Protein AF-A0A317HJ93-F1 (afdb_monomer_lite)

Secondary structure (DSSP, 8-state):
----------------------------SS--HHHHHHHHHHHHHHHHHHHTT-HHHHHTTB-TTT-EEEETTTEEEESHHHHHHHHHTSGGGTSS-PPPPP----PPPPEEEEETTEEEEEEE-STT--EEEEEEEEETTEEEEEEEEEE-HHHHHTT--HHHHHHHHHHHH-TTTSBPEEE--TT------TT--SSSPPEEEESEEEEEETTEEEEEEEBTTT--EEEEEEEEETTEEEEEEEEEEPPP---

Foldseek 3Di:
DDDDDDDDDDDDDDDPPPDPPPPPPPQPQDQDPVLVVLVLVLVVQCVCCLLVLVLQSNLVQADPPQGWEDEQFAHTQGDSVSSSLQSCLDPCNVDDHDPRPPPPDDFDRWDWHADPQGIWTWGQDDPLRKTWTFDWHQDPVGIHTSYTYTQDSVNVVLVHDPVLSVVVCVQVPPLPPFFDFWFADPPDTDQDDPPDDPDDTRGGHRAWRWDDDPAAIWIWGHGPPLQAIWTFGWHQDPVGIDTPDIDGDGRDPPD

Sequence (255 aa):
MTISRRQVWALTLTMTALSAMRSSAQLNTTLTDQDRAEIQALSTTYRLALFGCKAEEYANLFATPGGYFGSSSRGEVRERDALMEMVLSYDRCNETPAAVPPATTSFPPPVIEPAPEGAKARIVNSRGGGFYDDVYVKTPKGWRFKSRNVISDSELAAHLTTQDFIEIRQLAGDDHGHYENLYGDHDNISPRGLTSGPDHRPFRTSGLRLTPAPEGVRGLAYLRTNGGHYEDLYVKTPQGWRIKERVYVAPTEVK

Radius of gyration: 25.05 Å; chains: 1; bounding box: 85×48×77 Å

Structure (mmCIF, N/CA/C/O backbone):
data_AF-A0A317HJ93-F1
#
_entry.id   AF-A0A317HJ93-F1
#
loop_
_atom_site.group_PDB
_atom_site.id
_atom_site.type_symbol
_atom_site.label_atom_id
_atom_site.label_alt_id
_atom_site.label_comp_id
_atom_site.label_asym_id
_atom_site.label_entity_id
_atom_site.label_seq_id
_atom_site.pdbx_PDB_ins_code
_atom_site.Cartn_x
_atom_site.Cartn_y
_atom_site.Cartn_z
_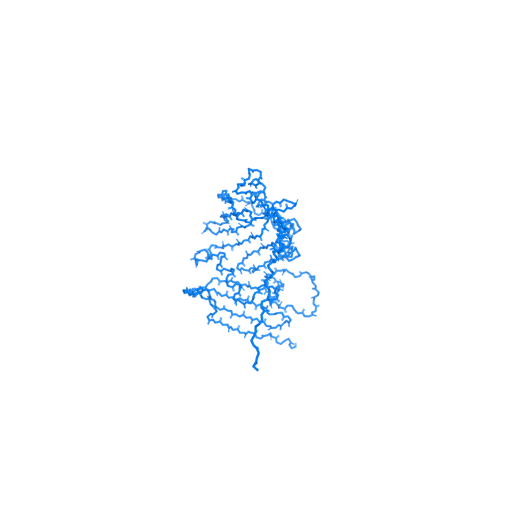atom_site.occupancy
_atom_site.B_iso_or_equiv
_atom_site.auth_seq_id
_atom_site.auth_comp_id
_atom_site.auth_asym_id
_atom_site.auth_atom_id
_atom_site.pdbx_PDB_model_num
ATOM 1 N N . MET A 1 1 ? 61.823 -23.621 43.012 1.00 45.06 1 MET A N 1
ATOM 2 C CA . MET A 1 1 ? 60.990 -24.731 43.524 1.00 45.06 1 MET A CA 1
ATOM 3 C C . MET A 1 1 ? 60.588 -24.396 44.947 1.00 45.06 1 MET A C 1
ATOM 5 O O . MET A 1 1 ? 61.413 -24.517 45.838 1.00 45.06 1 MET A O 1
ATOM 9 N N . THR A 1 2 ? 59.357 -23.940 45.151 1.00 36.25 2 THR A N 1
ATOM 10 C CA . THR A 1 2 ? 58.767 -23.751 46.483 1.00 36.25 2 THR A CA 1
ATOM 11 C C . THR A 1 2 ? 57.257 -23.911 46.345 1.00 36.25 2 THR A C 1
ATOM 13 O O . THR A 1 2 ? 56.607 -23.189 45.595 1.00 36.25 2 THR A O 1
ATOM 16 N N . ILE A 1 3 ? 56.720 -24.926 47.021 1.00 37.69 3 ILE A N 1
ATOM 17 C CA . ILE A 1 3 ? 55.302 -25.282 47.065 1.00 37.69 3 ILE A CA 1
ATOM 18 C C . ILE A 1 3 ? 54.739 -24.878 48.435 1.00 37.69 3 ILE A C 1
ATOM 20 O O . ILE A 1 3 ? 55.283 -25.274 49.459 1.00 37.69 3 ILE A O 1
ATOM 24 N N . SER A 1 4 ? 53.590 -24.190 48.387 1.00 51.72 4 SER A N 1
ATOM 25 C CA . SER A 1 4 ? 52.440 -24.226 49.313 1.00 51.72 4 SER A CA 1
ATOM 26 C C . SER A 1 4 ? 52.577 -23.728 50.757 1.00 51.72 4 SER A C 1
ATOM 28 O O . SER A 1 4 ? 53.343 -24.265 51.553 1.00 51.72 4 SER A O 1
ATOM 30 N N . ARG A 1 5 ? 51.630 -22.855 51.144 1.00 46.50 5 ARG A N 1
ATOM 31 C CA . ARG A 1 5 ? 50.636 -23.158 52.196 1.00 46.50 5 ARG A CA 1
ATOM 32 C C . ARG A 1 5 ? 49.486 -22.134 52.223 1.00 46.50 5 ARG A C 1
ATOM 34 O O . ARG A 1 5 ? 49.688 -20.976 52.542 1.00 46.50 5 ARG A O 1
ATOM 41 N N . ARG A 1 6 ? 48.285 -22.643 51.918 1.00 47.00 6 ARG A N 1
ATOM 42 C CA . ARG A 1 6 ? 46.986 -22.421 52.590 1.00 47.00 6 ARG A CA 1
ATOM 43 C C . ARG A 1 6 ? 46.645 -21.004 53.087 1.00 47.00 6 ARG A C 1
ATOM 45 O O . ARG A 1 6 ? 47.177 -20.593 54.107 1.00 47.00 6 ARG A O 1
ATOM 52 N N . GLN A 1 7 ? 45.565 -20.427 52.552 1.00 48.88 7 GLN A N 1
ATOM 53 C CA . GLN A 1 7 ? 44.442 -19.958 53.378 1.00 48.88 7 GLN A CA 1
ATOM 54 C C . GLN A 1 7 ? 43.171 -19.753 52.540 1.00 48.88 7 GLN A C 1
ATOM 56 O O . GLN A 1 7 ? 43.154 -19.043 51.541 1.00 48.88 7 GLN A O 1
ATOM 61 N N . VAL A 1 8 ? 42.123 -20.455 52.965 1.00 45.84 8 VAL A N 1
ATOM 62 C CA . VAL A 1 8 ? 40.743 -20.393 52.485 1.00 45.84 8 VAL A CA 1
ATOM 63 C C . VAL A 1 8 ? 40.075 -19.190 53.140 1.00 45.84 8 VAL A C 1
ATOM 65 O O . VAL A 1 8 ? 40.061 -19.134 54.364 1.00 45.84 8 VAL A O 1
ATOM 68 N N . TRP A 1 9 ? 39.472 -18.300 52.352 1.00 48.66 9 TRP A N 1
ATOM 69 C CA . TRP A 1 9 ? 38.357 -17.459 52.793 1.00 48.66 9 TRP A CA 1
ATOM 70 C C . TRP A 1 9 ? 37.340 -17.355 51.657 1.00 48.66 9 TRP A C 1
ATOM 72 O O . TRP A 1 9 ? 37.565 -16.696 50.646 1.00 48.66 9 TRP A O 1
ATOM 82 N N . ALA A 1 10 ? 36.228 -18.064 51.830 1.00 45.53 10 ALA A N 1
ATOM 83 C CA . ALA A 1 10 ? 34.992 -17.821 51.112 1.00 45.53 10 ALA A CA 1
ATOM 84 C C . ALA A 1 10 ? 34.298 -16.615 51.752 1.00 45.53 10 ALA A C 1
ATOM 86 O O . ALA A 1 10 ? 34.109 -16.609 52.966 1.00 45.53 10 ALA A O 1
ATOM 87 N N . LEU A 1 11 ? 33.868 -15.638 50.955 1.00 44.97 11 LEU A N 1
ATOM 88 C CA . LEU A 1 11 ? 32.765 -14.767 51.346 1.00 44.97 11 LEU A CA 1
ATOM 89 C C . LEU A 1 11 ? 31.917 -14.414 50.119 1.00 44.97 11 LEU A C 1
ATOM 91 O O . LEU A 1 11 ? 32.333 -13.713 49.201 1.00 44.97 11 LEU A O 1
ATOM 95 N N . THR A 1 12 ? 30.720 -14.984 50.140 1.00 49.25 12 THR A N 1
ATOM 96 C CA . THR A 1 12 ? 29.516 -14.678 49.370 1.00 49.25 12 THR A CA 1
ATOM 97 C C . THR A 1 12 ? 29.205 -13.181 49.341 1.00 49.25 12 THR A C 1
ATOM 99 O O . THR A 1 12 ? 29.002 -12.588 50.400 1.00 49.25 12 THR A O 1
ATOM 102 N N . LEU A 1 13 ? 29.066 -12.600 48.142 1.00 47.50 13 LEU A N 1
ATOM 103 C CA . LEU A 1 13 ? 28.446 -11.288 47.946 1.00 47.50 13 LEU A CA 1
ATOM 104 C C . LEU A 1 13 ? 27.214 -11.419 47.034 1.00 47.50 13 LEU A C 1
ATOM 106 O O . LEU A 1 13 ? 27.300 -11.561 45.818 1.00 47.50 13 LEU A O 1
ATOM 110 N N . THR A 1 14 ? 26.077 -11.469 47.719 1.00 44.78 14 THR A N 1
ATOM 111 C CA . THR A 1 14 ? 24.718 -11.042 47.366 1.00 44.78 14 THR A CA 1
ATOM 112 C C . THR A 1 14 ? 24.489 -10.463 45.960 1.00 44.78 14 THR A C 1
ATOM 114 O O . THR A 1 14 ? 24.809 -9.313 45.671 1.00 44.78 14 THR A O 1
ATOM 117 N N . MET A 1 15 ? 23.792 -11.244 45.125 1.00 47.38 15 MET A N 1
ATOM 118 C CA . MET A 1 15 ? 23.017 -10.767 43.975 1.00 47.38 15 MET A CA 1
ATOM 119 C C . MET A 1 15 ? 21.842 -9.901 44.458 1.00 47.38 15 MET A C 1
ATOM 121 O O . MET A 1 15 ? 20.850 -10.425 44.960 1.00 47.38 15 MET A O 1
ATOM 125 N N . THR A 1 16 ? 21.902 -8.590 44.245 1.00 47.53 16 THR A N 1
ATOM 126 C CA . THR A 1 16 ? 20.717 -7.721 44.202 1.00 47.53 16 THR A CA 1
ATOM 127 C C . THR A 1 16 ? 20.339 -7.482 42.744 1.00 47.53 16 THR A C 1
ATOM 129 O O . THR A 1 16 ? 20.676 -6.469 42.136 1.00 47.53 16 THR A O 1
ATOM 132 N N . ALA A 1 17 ? 19.632 -8.453 42.162 1.00 45.03 17 ALA A N 1
ATOM 133 C CA . ALA A 1 17 ? 18.896 -8.260 40.920 1.00 45.03 17 ALA A CA 1
ATOM 134 C C . ALA A 1 17 ? 17.680 -7.371 41.224 1.00 45.03 17 ALA A C 1
ATOM 136 O O . ALA A 1 17 ? 16.642 -7.852 41.675 1.00 45.03 17 ALA A O 1
ATOM 137 N N . LEU A 1 18 ? 17.831 -6.057 41.036 1.00 47.69 18 LEU A N 1
ATOM 138 C CA . LEU A 1 18 ? 16.699 -5.141 41.061 1.00 47.69 18 LEU A CA 1
ATOM 139 C C . LEU A 1 18 ? 15.790 -5.474 39.879 1.00 47.69 18 LEU A C 1
ATOM 141 O O . LEU A 1 18 ? 16.163 -5.334 38.714 1.00 47.69 18 LEU A O 1
ATOM 145 N N . SER A 1 19 ? 14.593 -5.927 40.227 1.00 45.34 19 SER A N 1
ATOM 146 C CA . SER A 1 19 ? 13.449 -6.148 39.365 1.00 45.34 19 SER A CA 1
ATOM 147 C C . SER A 1 19 ? 13.209 -4.949 38.449 1.00 45.34 19 SER A C 1
ATOM 149 O O . SER A 1 19 ? 12.509 -4.003 38.805 1.00 45.34 19 SER A O 1
ATOM 151 N N . ALA A 1 20 ? 13.714 -5.022 37.219 1.00 44.72 20 ALA A N 1
ATOM 152 C CA . ALA A 1 20 ? 13.050 -4.383 36.100 1.00 44.72 20 ALA A CA 1
ATOM 153 C C . ALA A 1 20 ? 11.726 -5.132 35.902 1.00 44.72 20 ALA A C 1
ATOM 155 O O . ALA A 1 20 ? 11.631 -6.063 35.100 1.00 44.72 20 ALA A O 1
ATOM 156 N N . MET A 1 21 ? 10.705 -4.745 36.672 1.00 45.31 21 MET A N 1
ATOM 157 C CA . MET A 1 21 ? 9.322 -4.926 36.261 1.00 45.31 21 MET A CA 1
ATOM 158 C C . MET A 1 21 ? 9.180 -4.190 34.932 1.00 45.31 21 MET A C 1
ATOM 160 O O . MET A 1 21 ? 8.867 -3.004 34.866 1.00 45.31 21 MET A O 1
ATOM 164 N N . ARG A 1 22 ? 9.465 -4.910 33.846 1.00 43.25 22 ARG A N 1
ATOM 165 C CA . ARG A 1 22 ? 8.853 -4.633 32.563 1.00 43.25 22 ARG A CA 1
ATOM 166 C C . ARG A 1 22 ? 7.362 -4.703 32.846 1.00 43.25 22 ARG A C 1
ATOM 168 O O . ARG A 1 22 ? 6.814 -5.790 33.011 1.00 43.25 22 ARG A O 1
ATOM 175 N N . SER A 1 23 ? 6.722 -3.543 32.923 1.00 37.59 23 SER A N 1
ATOM 176 C CA . SER A 1 23 ? 5.310 -3.413 32.603 1.00 37.59 23 SER A CA 1
ATOM 177 C C . SER A 1 23 ? 5.145 -3.835 31.146 1.00 37.59 23 SER A C 1
ATOM 179 O O . SER A 1 23 ? 4.985 -3.014 30.250 1.00 37.59 23 SER A O 1
ATOM 181 N N . SER A 1 24 ? 5.225 -5.137 30.882 1.00 43.81 24 SER A N 1
ATOM 182 C CA . SER A 1 24 ? 4.432 -5.739 29.831 1.00 43.81 24 SER A CA 1
ATOM 183 C C . SER A 1 24 ? 3.004 -5.443 30.252 1.00 43.81 24 SER A C 1
ATOM 185 O O . SER A 1 24 ? 2.451 -6.127 31.110 1.00 43.81 24 SER A O 1
ATOM 187 N N . ALA A 1 25 ? 2.456 -4.347 29.721 1.00 46.66 25 ALA A N 1
ATOM 188 C CA . ALA A 1 25 ? 1.024 -4.167 29.653 1.00 46.66 25 ALA A CA 1
ATOM 189 C C . ALA A 1 25 ? 0.468 -5.522 29.216 1.00 46.66 25 ALA A C 1
ATOM 191 O O . ALA A 1 25 ? 0.848 -6.025 28.156 1.00 46.66 25 ALA A O 1
ATOM 192 N N . GLN A 1 26 ? -0.318 -6.163 30.082 1.00 44.78 26 GLN A N 1
ATOM 193 C CA . GLN A 1 26 ? -1.104 -7.318 29.688 1.00 44.78 26 GLN A CA 1
ATOM 194 C C . GLN A 1 26 ? -1.914 -6.850 28.487 1.00 44.78 26 GLN A C 1
ATOM 196 O O . GLN A 1 26 ? -2.834 -6.046 28.624 1.00 44.78 26 GLN A O 1
ATOM 201 N N . LEU A 1 27 ? -1.489 -7.271 27.297 1.00 52.62 27 LEU A N 1
ATOM 202 C CA . LEU A 1 27 ? -2.272 -7.138 26.088 1.00 52.62 27 LEU A CA 1
ATOM 203 C C . LEU A 1 27 ? -3.579 -7.840 26.409 1.00 52.62 27 LEU A C 1
ATOM 205 O O . LEU A 1 27 ? -3.604 -9.061 26.552 1.00 52.62 27 LEU A O 1
ATOM 209 N N . ASN A 1 28 ? -4.629 -7.051 26.628 1.00 50.47 28 ASN A N 1
ATOM 210 C CA . ASN A 1 28 ? -5.974 -7.567 26.779 1.00 50.47 28 ASN A CA 1
ATOM 211 C C . ASN A 1 28 ? -6.244 -8.417 25.538 1.00 50.47 28 ASN A C 1
ATOM 213 O O . ASN A 1 28 ? -6.460 -7.895 24.4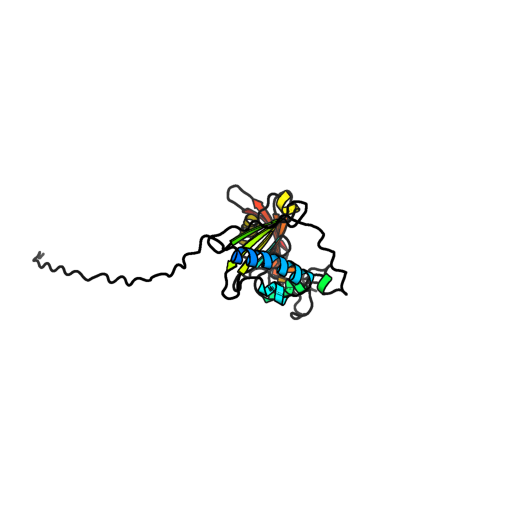48 1.00 50.47 28 ASN A O 1
ATOM 217 N N . THR A 1 29 ? -6.197 -9.736 25.706 1.00 62.56 29 THR A N 1
ATOM 218 C CA . THR A 1 29 ? -6.401 -10.733 24.647 1.00 62.56 29 THR A CA 1
ATOM 219 C C . THR A 1 29 ? -7.831 -10.730 24.108 1.00 62.56 29 THR A C 1
ATOM 221 O O . THR A 1 29 ? -8.149 -11.484 23.193 1.00 62.56 29 THR A O 1
ATOM 224 N N . THR A 1 30 ? -8.695 -9.870 24.646 1.00 81.94 30 THR A N 1
ATOM 225 C CA . THR A 1 30 ? -10.100 -9.765 24.280 1.00 81.94 30 THR A CA 1
ATOM 226 C C . THR A 1 30 ? -10.419 -8.316 23.928 1.00 81.94 30 THR A C 1
ATOM 228 O O . THR A 1 30 ? -10.365 -7.434 24.782 1.00 81.94 30 THR A O 1
ATOM 231 N N . LEU A 1 31 ? -10.756 -8.078 22.659 1.00 90.94 31 LEU A N 1
ATOM 232 C CA . LEU A 1 31 ? -11.296 -6.800 22.191 1.00 90.94 31 LEU A CA 1
ATOM 233 C C . LEU A 1 31 ? -12.679 -6.577 22.806 1.00 90.94 31 LEU A C 1
ATOM 235 O O . LEU A 1 31 ? -13.538 -7.459 22.708 1.00 90.94 31 LEU A O 1
ATOM 239 N N . THR A 1 32 ? -12.893 -5.404 23.400 1.00 93.00 32 THR A N 1
ATOM 240 C CA . THR A 1 32 ? -14.209 -5.001 23.911 1.00 93.00 32 THR A CA 1
ATOM 241 C C . THR A 1 32 ? -15.169 -4.682 22.761 1.00 93.00 32 THR A C 1
ATOM 243 O O . THR A 1 32 ? -14.743 -4.430 21.631 1.00 93.00 32 THR A O 1
ATOM 246 N N . ASP A 1 33 ? -16.474 -4.643 23.034 1.00 93.06 33 ASP A N 1
ATOM 247 C CA . ASP A 1 33 ? -17.465 -4.205 22.039 1.00 93.06 33 ASP A CA 1
ATOM 248 C C . ASP A 1 33 ? -17.214 -2.760 21.591 1.00 93.06 33 ASP A C 1
ATOM 250 O O . ASP A 1 33 ? -17.348 -2.440 20.409 1.00 93.06 33 ASP A O 1
ATOM 254 N N . GLN A 1 34 ? -16.757 -1.907 22.514 1.00 94.69 34 GLN A N 1
ATOM 255 C CA . GLN A 1 34 ? -16.321 -0.551 22.199 1.00 94.69 34 GLN A CA 1
ATOM 256 C C . GLN A 1 34 ? -15.125 -0.554 21.237 1.00 94.69 34 GLN A C 1
ATOM 258 O O . GLN A 1 34 ? -15.143 0.182 20.255 1.00 94.69 34 GLN A O 1
ATOM 263 N N . ASP A 1 35 ? -14.118 -1.407 21.458 1.00 95.12 35 ASP A N 1
ATOM 264 C CA . ASP A 1 35 ? -12.976 -1.519 20.542 1.00 95.12 35 ASP A CA 1
ATOM 265 C C . ASP A 1 35 ? -13.426 -1.931 19.138 1.00 95.12 35 ASP A C 1
ATOM 267 O O . ASP A 1 35 ? -12.989 -1.352 18.147 1.00 95.12 35 ASP A O 1
ATOM 271 N N . ARG A 1 36 ? -14.338 -2.905 19.041 1.00 94.25 36 ARG A N 1
ATOM 272 C CA . ARG A 1 36 ? -14.889 -3.356 17.753 1.00 94.25 36 ARG A CA 1
ATOM 273 C C . ARG A 1 36 ? -15.654 -2.240 17.051 1.00 94.25 36 ARG A C 1
ATOM 275 O O . ARG A 1 36 ? -15.477 -2.061 15.848 1.00 94.25 36 ARG A O 1
ATOM 282 N N . ALA A 1 37 ? -16.460 -1.477 17.786 1.00 93.88 37 ALA A N 1
ATOM 283 C CA . ALA A 1 37 ? -17.193 -0.337 17.245 1.00 93.88 37 ALA A CA 1
ATOM 284 C C . ALA A 1 37 ? -16.249 0.776 16.753 1.00 93.88 37 ALA A C 1
ATOM 286 O O . ALA A 1 37 ? -16.437 1.302 15.656 1.00 93.88 37 ALA A O 1
ATOM 287 N N . GLU A 1 38 ? -15.202 1.098 17.516 1.00 95.81 38 GLU A N 1
ATOM 288 C CA . GLU A 1 38 ? -14.187 2.087 17.132 1.00 95.81 38 GLU A CA 1
ATOM 289 C C . GLU A 1 38 ? -13.384 1.633 15.899 1.00 95.81 38 GLU A C 1
ATOM 291 O O . GLU A 1 38 ? -13.175 2.421 14.975 1.00 95.81 38 GLU A O 1
ATOM 296 N N . ILE A 1 39 ? -12.994 0.355 15.826 1.00 95.56 39 ILE A N 1
ATOM 297 C CA . ILE A 1 39 ? -12.321 -0.230 14.654 1.00 95.56 39 ILE A CA 1
ATOM 298 C C . ILE A 1 39 ? -13.243 -0.205 13.426 1.00 95.56 39 ILE A C 1
ATOM 300 O O . ILE A 1 39 ? -12.816 0.180 12.336 1.00 95.56 39 ILE A O 1
ATOM 304 N N . GLN A 1 40 ? -14.522 -0.552 13.586 1.00 92.62 40 GLN A N 1
ATOM 305 C CA . GLN A 1 40 ? -15.506 -0.474 12.505 1.00 92.62 40 GLN A CA 1
ATOM 306 C C . GLN A 1 40 ? -15.648 0.963 11.983 1.00 92.62 40 GLN A C 1
ATOM 308 O O . GLN A 1 40 ? -15.696 1.186 10.769 1.00 92.62 40 GLN A O 1
ATOM 313 N N . ALA A 1 41 ? -15.672 1.945 12.890 1.00 92.94 41 ALA A N 1
ATOM 314 C CA . ALA A 1 41 ? -15.777 3.356 12.543 1.00 92.94 41 ALA A CA 1
ATOM 315 C C . ALA A 1 41 ? -14.588 3.845 11.700 1.00 92.94 41 ALA A C 1
ATOM 317 O O . ALA A 1 41 ? -14.793 4.655 10.795 1.00 92.94 41 ALA A O 1
ATOM 318 N N . LEU A 1 42 ? -13.373 3.311 11.906 1.00 95.31 42 LEU A N 1
ATOM 319 C CA . LEU A 1 42 ? -12.209 3.654 11.076 1.00 95.31 42 LEU A CA 1
ATOM 320 C C . LEU A 1 42 ? -12.445 3.369 9.591 1.00 95.31 42 LEU A C 1
ATOM 322 O O . LEU A 1 42 ? -12.036 4.163 8.748 1.00 95.31 42 LEU A O 1
ATOM 326 N N . SER A 1 43 ? -13.118 2.269 9.249 1.00 89.81 43 SER A N 1
ATOM 327 C CA . SER A 1 43 ? -13.409 1.933 7.849 1.00 89.81 43 SER A CA 1
ATOM 328 C C . SER A 1 43 ? -14.431 2.882 7.219 1.00 89.81 43 SER A C 1
ATOM 330 O O . SER A 1 43 ? -14.279 3.265 6.057 1.00 89.81 43 SER A O 1
ATOM 332 N N . THR A 1 44 ? -15.429 3.324 7.985 1.00 89.31 44 THR A N 1
ATOM 333 C CA . THR A 1 44 ? -16.389 4.344 7.537 1.00 89.31 44 THR A CA 1
ATOM 334 C C . THR A 1 44 ? -15.696 5.687 7.317 1.00 89.31 44 THR A C 1
ATOM 336 O O . THR A 1 44 ? -15.798 6.257 6.229 1.00 89.31 44 THR A O 1
ATOM 339 N N . THR A 1 45 ? -14.930 6.164 8.302 1.00 93.88 45 THR A N 1
ATOM 340 C CA . THR A 1 45 ? -14.193 7.433 8.206 1.00 93.88 45 THR A CA 1
ATOM 341 C C . THR A 1 45 ? -13.158 7.393 7.090 1.00 93.88 45 THR A C 1
ATOM 343 O O . THR A 1 45 ? -13.033 8.360 6.350 1.00 93.88 45 THR A O 1
ATOM 346 N N . TYR A 1 46 ? -12.478 6.260 6.893 1.00 94.81 46 TYR A N 1
ATOM 347 C CA . TYR A 1 46 ? -11.559 6.058 5.774 1.00 94.81 46 TYR A CA 1
ATOM 348 C C . TYR A 1 46 ? -12.223 6.321 4.428 1.00 94.81 46 TYR A C 1
ATOM 350 O O . TYR A 1 46 ? -11.695 7.089 3.627 1.00 94.81 46 TYR A O 1
ATOM 358 N N . ARG A 1 47 ? -13.390 5.713 4.176 1.00 90.06 47 ARG A N 1
ATOM 359 C CA . ARG A 1 47 ? -14.107 5.901 2.909 1.00 90.06 47 ARG A CA 1
ATOM 360 C C . ARG A 1 47 ? -14.527 7.357 2.742 1.00 90.06 47 ARG A C 1
ATOM 362 O O . ARG A 1 47 ? -14.286 7.933 1.687 1.00 90.06 47 ARG A O 1
ATOM 369 N N . LEU A 1 48 ? -15.110 7.957 3.780 1.00 90.44 48 LEU A N 1
ATOM 370 C CA . LEU A 1 48 ? -15.550 9.353 3.740 1.00 90.44 48 LEU A CA 1
ATOM 371 C C . LEU A 1 48 ? -14.385 10.317 3.492 1.00 90.44 48 LEU A C 1
ATOM 373 O O . LEU A 1 48 ? -14.500 11.194 2.641 1.00 90.44 48 LEU A O 1
ATOM 377 N N . ALA A 1 49 ? -13.258 10.136 4.181 1.00 95.12 49 ALA A N 1
ATOM 378 C CA . ALA A 1 49 ? -12.091 10.992 4.025 1.00 95.12 49 ALA A CA 1
ATOM 379 C C . ALA A 1 49 ? -11.431 10.818 2.649 1.00 95.12 49 ALA A C 1
ATOM 381 O O . ALA A 1 49 ? -11.113 11.807 1.991 1.00 95.12 49 ALA A O 1
ATOM 382 N N . LEU A 1 50 ? -11.284 9.575 2.174 1.00 92.50 50 LEU A N 1
ATOM 383 C CA . LEU A 1 50 ? -10.691 9.276 0.871 1.00 92.50 50 LEU A CA 1
ATOM 384 C C . LEU A 1 50 ? -11.538 9.822 -0.287 1.00 92.50 50 LEU A C 1
ATOM 386 O O . LEU A 1 50 ? -11.004 10.457 -1.198 1.00 92.50 50 LEU A O 1
ATOM 390 N N . PHE A 1 51 ? -12.849 9.569 -0.285 1.00 88.25 51 PHE A N 1
ATOM 391 C CA . PHE A 1 51 ? -13.737 10.010 -1.366 1.00 88.25 51 PHE A CA 1
ATOM 392 C C . PHE A 1 51 ? -14.109 11.490 -1.268 1.00 88.25 51 PHE A C 1
ATOM 394 O O . PHE A 1 51 ? -14.312 12.116 -2.300 1.00 88.25 51 PHE A O 1
ATOM 401 N N . GLY A 1 52 ? -14.137 12.056 -0.061 1.00 89.69 52 GLY A N 1
ATOM 402 C CA . GLY A 1 52 ? -14.355 13.482 0.177 1.00 89.69 52 GLY A CA 1
ATOM 403 C C . GLY A 1 52 ? -13.096 14.345 0.074 1.00 89.69 52 GLY A C 1
ATOM 404 O O . GLY A 1 52 ? -13.143 15.498 0.490 1.00 89.69 52 GLY A O 1
ATOM 405 N N . CYS A 1 53 ? -11.974 13.801 -0.414 1.00 91.00 53 CYS A N 1
ATOM 406 C CA . CYS A 1 53 ? -10.701 14.516 -0.579 1.00 91.00 53 CYS A CA 1
ATOM 407 C C . CYS A 1 53 ? -10.173 15.169 0.714 1.00 91.00 53 CYS A C 1
ATOM 409 O O . CYS A 1 53 ? -9.453 16.166 0.687 1.00 91.00 53 CYS A O 1
ATOM 411 N N . LYS A 1 54 ? -10.506 14.594 1.875 1.00 94.50 54 LYS A N 1
ATOM 412 C CA . LYS A 1 54 ? -10.124 15.114 3.189 1.00 94.50 54 LYS A CA 1
ATOM 413 C C . LYS A 1 54 ? -8.792 14.524 3.641 1.00 94.50 54 LYS A C 1
ATOM 415 O O . LYS A 1 54 ? -8.735 13.641 4.498 1.00 94.50 54 LYS A O 1
ATOM 420 N N . ALA A 1 55 ? -7.716 15.007 3.032 1.00 93.38 55 ALA A N 1
ATOM 421 C CA . ALA A 1 55 ? -6.369 14.461 3.185 1.00 93.38 55 ALA A CA 1
ATOM 422 C C . ALA A 1 55 ? -5.890 14.377 4.646 1.00 93.38 55 ALA A C 1
ATOM 424 O O . ALA A 1 55 ? -5.334 13.363 5.063 1.00 93.38 55 ALA A O 1
ATOM 425 N N . GLU A 1 56 ? -6.159 15.406 5.452 1.00 95.88 56 GLU A N 1
ATOM 426 C CA . GLU A 1 56 ? -5.787 15.411 6.869 1.00 95.88 56 GLU A CA 1
ATOM 427 C C . GLU A 1 56 ? -6.572 14.395 7.702 1.00 95.88 56 GLU A C 1
ATOM 429 O O . GLU A 1 56 ? -5.984 13.666 8.502 1.00 95.88 56 GLU A O 1
ATOM 434 N N . GLU A 1 57 ? -7.895 14.326 7.509 1.00 97.44 57 GLU A N 1
ATOM 435 C CA . GLU A 1 57 ? -8.738 13.330 8.178 1.00 97.44 57 GLU A CA 1
ATOM 436 C C . GLU A 1 57 ? -8.270 11.919 7.817 1.00 97.44 57 GLU A C 1
ATOM 438 O O . GLU A 1 57 ? -8.157 11.078 8.704 1.00 97.44 57 GLU A O 1
ATOM 443 N N . TYR A 1 58 ? -7.923 11.685 6.548 1.00 97.56 58 TYR A N 1
ATOM 444 C CA . TYR A 1 58 ? -7.401 10.408 6.073 1.00 97.56 58 TYR A CA 1
ATOM 445 C C . TYR A 1 58 ? -6.073 10.042 6.743 1.00 97.56 58 TYR A C 1
ATOM 447 O O . TYR A 1 58 ? -5.946 8.952 7.302 1.00 97.56 58 TYR A O 1
ATOM 455 N N . ALA A 1 59 ? -5.090 10.946 6.723 1.00 96.56 59 ALA A N 1
ATOM 456 C CA . ALA A 1 59 ? -3.770 10.684 7.290 1.00 96.56 59 ALA A CA 1
ATOM 457 C C . ALA A 1 59 ? -3.839 10.430 8.807 1.00 96.56 59 ALA A C 1
ATOM 459 O O . ALA A 1 59 ? -3.150 9.553 9.324 1.00 96.56 59 ALA A O 1
ATOM 460 N N . ASN A 1 60 ? -4.745 11.115 9.514 1.00 97.12 60 ASN A N 1
ATOM 461 C CA . ASN A 1 60 ? -4.966 10.929 10.949 1.00 97.12 60 ASN A CA 1
ATOM 462 C C . ASN A 1 60 ? -5.553 9.554 11.326 1.00 97.12 60 ASN A C 1
ATOM 464 O O . ASN A 1 60 ? -5.591 9.241 12.519 1.00 97.12 60 ASN A O 1
ATOM 468 N N . LEU A 1 61 ? -6.011 8.739 10.365 1.00 98.06 61 LEU A N 1
ATOM 469 C CA . LEU A 1 61 ? -6.478 7.368 10.613 1.00 98.06 61 LEU A CA 1
ATOM 470 C C . LEU A 1 61 ? -5.331 6.376 10.811 1.00 98.06 61 LEU A C 1
ATOM 472 O O . LEU A 1 61 ? -5.549 5.305 11.380 1.00 98.06 61 LEU A O 1
ATOM 476 N N . PHE A 1 62 ? -4.125 6.713 10.363 1.00 98.19 62 PHE A N 1
ATOM 477 C CA . PHE A 1 62 ? -2.951 5.855 10.466 1.00 98.19 62 PHE A CA 1
ATOM 478 C C . PHE A 1 62 ? -2.175 6.148 11.749 1.00 98.19 62 PHE A C 1
ATOM 480 O O . PHE A 1 62 ? -2.195 7.257 12.285 1.00 98.19 62 PHE A O 1
ATOM 487 N N . ALA A 1 63 ? -1.528 5.119 12.292 1.00 96.31 63 ALA A N 1
ATOM 488 C CA . ALA A 1 63 ? -0.671 5.264 13.455 1.00 96.31 63 ALA A CA 1
ATOM 489 C C . ALA A 1 63 ? 0.564 6.095 13.084 1.00 96.31 63 ALA A C 1
ATOM 491 O O . ALA A 1 63 ? 1.130 5.941 12.005 1.00 96.31 63 ALA A O 1
ATOM 492 N N . THR A 1 64 ? 1.011 6.961 13.988 1.00 89.88 64 THR A N 1
ATOM 493 C CA . THR A 1 64 ? 2.260 7.709 13.817 1.00 89.88 64 THR A CA 1
ATOM 494 C C . THR A 1 64 ? 3.106 7.540 15.078 1.00 89.88 64 THR A C 1
ATOM 496 O O . THR A 1 64 ? 2.582 7.774 16.173 1.00 89.88 64 THR A O 1
ATOM 499 N N . PRO A 1 65 ? 4.388 7.151 14.952 1.00 89.19 65 PRO A N 1
ATOM 500 C CA . PRO A 1 65 ? 5.088 6.811 13.703 1.00 89.19 65 PRO A CA 1
ATOM 501 C C . PRO A 1 65 ? 4.701 5.427 13.138 1.00 89.19 65 PRO A C 1
ATOM 503 O O . PRO A 1 65 ? 4.208 4.563 13.864 1.00 89.19 65 PRO A O 1
ATOM 506 N N . GLY A 1 66 ? 4.965 5.207 11.845 1.00 86.56 66 GLY A N 1
ATOM 507 C CA . GLY A 1 66 ? 5.060 3.865 11.253 1.00 86.56 66 GLY A CA 1
ATOM 508 C C . GLY A 1 66 ? 3.777 3.215 10.716 1.00 86.56 66 GLY A C 1
ATOM 509 O O . GLY A 1 66 ? 3.865 2.131 10.133 1.00 86.56 66 GLY A O 1
ATOM 510 N N . GLY A 1 67 ? 2.607 3.838 10.864 1.00 95.00 67 GLY A N 1
ATOM 511 C CA . GLY A 1 67 ? 1.380 3.403 10.192 1.00 95.00 67 GLY A CA 1
ATOM 512 C C . GLY A 1 67 ? 1.441 3.658 8.685 1.00 95.00 67 GLY A C 1
ATOM 513 O O . GLY A 1 67 ? 2.010 4.661 8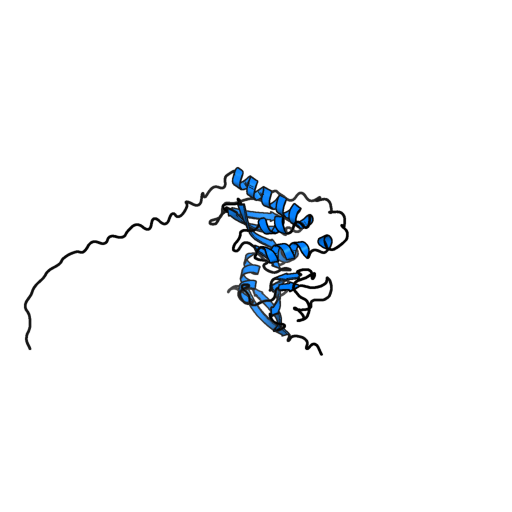.252 1.00 95.00 67 GLY A O 1
ATOM 514 N N . TYR A 1 68 ? 0.876 2.752 7.882 1.00 94.88 68 TYR A N 1
ATOM 515 C CA . TYR A 1 68 ? 1.010 2.835 6.424 1.00 94.88 68 TYR A CA 1
ATOM 516 C C . TYR A 1 68 ? -0.191 2.308 5.636 1.00 94.88 68 TYR A C 1
ATOM 518 O O . TYR A 1 68 ? -0.935 1.435 6.094 1.00 94.88 68 TYR A O 1
ATOM 526 N N . PHE A 1 69 ? -0.329 2.816 4.410 1.00 96.31 69 PHE A N 1
ATOM 527 C CA . PHE A 1 69 ? -1.202 2.275 3.371 1.00 96.31 69 PHE A CA 1
ATOM 528 C C . PHE A 1 69 ? -0.360 1.541 2.323 1.00 96.31 69 PHE A C 1
ATOM 530 O O . PHE A 1 69 ? 0.555 2.123 1.749 1.00 96.31 69 PHE A O 1
ATOM 537 N N . GLY A 1 70 ? -0.670 0.276 2.058 1.00 94.06 70 GLY A N 1
ATOM 538 C CA . GLY A 1 70 ? 0.045 -0.561 1.101 1.00 94.06 70 GLY A CA 1
ATOM 539 C C . GLY A 1 70 ? -0.845 -1.002 -0.055 1.00 94.06 70 GLY A C 1
ATOM 540 O O . GLY A 1 70 ? -1.966 -1.467 0.142 1.00 94.06 70 GLY A O 1
ATOM 541 N N . SER A 1 71 ? -0.337 -0.918 -1.280 1.00 93.25 71 SER A N 1
ATOM 542 C CA . SER A 1 71 ? -0.927 -1.608 -2.434 1.00 93.25 71 SER A CA 1
ATOM 543 C C . SER A 1 71 ? 0.154 -1.952 -3.452 1.00 93.25 71 SER A C 1
ATOM 545 O O . SER A 1 71 ? 1.248 -1.389 -3.418 1.00 93.25 71 SER A O 1
ATOM 547 N N . SER A 1 72 ? -0.133 -2.872 -4.367 1.00 90.81 72 SER A N 1
ATOM 548 C CA . SER A 1 72 ? 0.779 -3.179 -5.473 1.00 90.81 72 SER A CA 1
ATOM 549 C C . SER A 1 72 ? 1.058 -1.931 -6.328 1.00 90.81 72 SER A C 1
ATOM 551 O O . SER A 1 72 ? 2.205 -1.597 -6.595 1.00 90.81 72 SER A O 1
ATOM 553 N N . SER A 1 73 ? 0.015 -1.181 -6.688 1.00 87.75 73 SER A N 1
ATOM 554 C CA . SER A 1 73 ? 0.110 -0.041 -7.609 1.00 87.75 73 SER A CA 1
ATOM 555 C C . SER A 1 73 ? 0.764 1.214 -7.022 1.00 87.75 73 SER A C 1
ATOM 557 O O . SER A 1 73 ? 1.373 1.975 -7.771 1.00 87.75 73 SER A O 1
ATOM 559 N N . ARG A 1 74 ? 0.623 1.437 -5.709 1.00 87.19 74 ARG A N 1
ATOM 560 C CA . ARG A 1 74 ? 1.094 2.649 -5.010 1.00 87.19 74 ARG A CA 1
ATOM 561 C C . ARG A 1 74 ? 2.315 2.407 -4.124 1.00 87.19 74 ARG A C 1
ATOM 563 O O . ARG A 1 74 ? 2.769 3.351 -3.483 1.00 87.19 74 ARG A O 1
ATOM 570 N N . GLY A 1 75 ? 2.791 1.168 -4.037 1.00 89.56 75 GLY A N 1
ATOM 571 C CA . GLY A 1 75 ? 3.802 0.777 -3.064 1.00 89.56 75 GLY A CA 1
ATOM 572 C C . GLY A 1 75 ? 3.307 0.937 -1.627 1.00 89.56 75 GLY A C 1
ATOM 573 O O . GLY A 1 75 ? 2.125 0.718 -1.332 1.00 89.56 75 GLY A O 1
ATOM 574 N N . GLU A 1 76 ? 4.222 1.290 -0.732 1.00 90.19 76 GLU A N 1
ATOM 575 C CA . GLU A 1 76 ? 3.958 1.480 0.692 1.00 90.19 76 GLU A CA 1
ATOM 576 C C . GLU A 1 76 ? 4.020 2.968 1.062 1.00 90.19 76 GLU A C 1
ATOM 578 O O . GLU A 1 76 ? 5.087 3.556 1.190 1.00 90.19 76 GLU A O 1
ATOM 583 N N . VAL A 1 77 ? 2.859 3.597 1.239 1.00 91.44 77 VAL A N 1
ATOM 584 C CA . VAL A 1 77 ? 2.750 5.019 1.577 1.00 91.44 77 VAL A CA 1
ATOM 585 C C . VAL A 1 77 ? 2.761 5.180 3.093 1.00 91.44 77 VAL A C 1
ATOM 587 O O . VAL A 1 77 ? 1.835 4.744 3.788 1.00 91.44 77 VAL A O 1
ATOM 590 N N . ARG A 1 78 ? 3.822 5.809 3.596 1.00 89.56 78 ARG A N 1
ATOM 591 C CA . ARG A 1 78 ? 4.080 6.057 5.019 1.00 89.56 78 ARG A CA 1
ATOM 592 C C . ARG A 1 78 ? 4.087 7.539 5.327 1.00 89.56 78 ARG A C 1
ATOM 594 O O . ARG A 1 78 ? 4.299 8.358 4.443 1.00 89.56 78 ARG A O 1
ATOM 601 N N . GLU A 1 79 ? 3.982 7.837 6.614 1.00 87.19 79 GLU A N 1
ATOM 602 C CA . GLU A 1 79 ? 4.045 9.190 7.154 1.00 87.19 79 GLU A CA 1
ATOM 603 C C . GLU A 1 79 ? 2.884 10.084 6.721 1.00 87.19 79 GLU A C 1
ATOM 605 O O . GLU A 1 79 ? 2.197 9.870 5.719 1.00 87.19 79 GLU A O 1
ATOM 610 N N . ARG A 1 80 ? 2.616 11.085 7.558 1.00 90.62 80 ARG A N 1
ATOM 611 C CA . ARG A 1 80 ? 1.403 11.893 7.446 1.00 90.62 80 ARG A CA 1
ATOM 612 C C . ARG A 1 80 ? 1.327 12.623 6.105 1.00 90.62 80 ARG A C 1
ATOM 614 O O . ARG A 1 80 ? 0.280 12.586 5.465 1.00 90.62 80 ARG A O 1
ATOM 621 N N . ASP A 1 81 ? 2.430 13.231 5.680 1.00 87.81 81 ASP A N 1
ATOM 622 C CA . ASP A 1 81 ? 2.460 14.090 4.495 1.00 87.81 81 ASP A CA 1
ATOM 623 C C . ASP A 1 81 ? 2.266 13.281 3.207 1.00 87.81 81 ASP A C 1
ATOM 625 O O . ASP A 1 81 ? 1.399 13.618 2.405 1.00 87.81 81 ASP A O 1
ATOM 629 N N . ALA A 1 82 ? 2.945 12.139 3.042 1.00 86.81 82 ALA A N 1
ATOM 630 C CA . ALA A 1 82 ? 2.751 11.316 1.844 1.00 86.81 82 ALA A CA 1
ATOM 631 C C . ALA A 1 82 ? 1.352 10.672 1.799 1.00 86.81 82 ALA A C 1
ATOM 633 O O . ALA A 1 82 ? 0.767 10.523 0.725 1.00 86.81 82 ALA A O 1
ATOM 634 N N . LEU A 1 83 ? 0.769 10.325 2.956 1.00 92.25 83 LEU A N 1
ATOM 635 C CA . LEU A 1 83 ? -0.622 9.864 3.026 1.00 92.25 83 LEU A CA 1
ATOM 636 C C . LEU A 1 83 ? -1.606 10.960 2.590 1.00 92.25 83 LEU A C 1
ATOM 638 O O . LEU A 1 83 ? -2.582 10.655 1.901 1.00 92.25 83 LEU A O 1
ATOM 642 N N . MET A 1 84 ? -1.357 12.220 2.959 1.00 91.56 84 MET A N 1
ATOM 643 C CA . MET A 1 84 ? -2.159 13.351 2.488 1.00 91.56 84 MET A CA 1
ATOM 644 C C . MET A 1 84 ? -2.005 13.564 0.985 1.00 91.56 84 MET A C 1
ATOM 646 O O . MET A 1 84 ? -3.006 13.654 0.275 1.00 91.56 84 MET A O 1
ATOM 650 N N . GLU A 1 85 ? -0.765 13.617 0.500 1.00 87.81 85 GLU A N 1
ATOM 651 C CA . GLU A 1 85 ? -0.449 13.806 -0.916 1.00 87.81 85 GLU A CA 1
ATOM 652 C C . GLU A 1 85 ? -1.087 12.715 -1.776 1.00 87.81 85 GLU A C 1
ATOM 654 O O . GLU A 1 85 ? -1.657 13.002 -2.828 1.00 87.81 85 GLU A O 1
ATOM 659 N N . MET A 1 86 ? -1.088 11.466 -1.302 1.00 90.00 86 MET A N 1
ATOM 660 C CA . MET A 1 86 ? -1.784 10.376 -1.975 1.00 90.00 86 MET A CA 1
ATOM 661 C C . MET A 1 86 ? -3.283 10.661 -2.131 1.00 90.00 86 MET A C 1
ATOM 663 O O . MET A 1 86 ? -3.833 10.401 -3.200 1.00 90.00 86 MET A O 1
ATOM 667 N N . VAL A 1 87 ? -3.964 11.194 -1.112 1.00 90.94 87 VAL A N 1
ATOM 668 C CA . VAL A 1 87 ? -5.395 11.537 -1.218 1.00 90.94 87 VAL A CA 1
ATOM 669 C C . VAL A 1 87 ? -5.622 12.686 -2.193 1.00 90.94 87 VAL A C 1
ATOM 671 O O . VAL A 1 87 ? -6.516 12.604 -3.031 1.00 90.94 87 VAL A O 1
ATOM 674 N N . LEU A 1 88 ? -4.808 13.735 -2.117 1.00 87.12 88 LEU A N 1
ATOM 675 C CA . LEU A 1 88 ? -4.937 14.893 -3.005 1.00 87.12 88 LEU A CA 1
ATOM 676 C C . LEU A 1 88 ? -4.584 14.553 -4.459 1.00 87.12 88 LEU A C 1
ATOM 678 O O . LEU A 1 88 ? -5.046 15.220 -5.375 1.00 87.12 88 LEU A O 1
ATOM 682 N N . SER A 1 89 ? -3.826 13.479 -4.693 1.00 84.56 89 SER A N 1
ATOM 683 C CA . SER A 1 89 ? -3.444 13.045 -6.039 1.00 84.56 89 SER A CA 1
ATOM 684 C C . SER A 1 89 ? -4.545 12.397 -6.872 1.00 84.56 89 SER A C 1
ATOM 686 O O . SER A 1 89 ? -4.351 12.184 -8.067 1.00 84.56 89 SER A O 1
ATOM 688 N N . TYR A 1 90 ? -5.672 12.012 -6.268 1.00 83.75 90 TYR A N 1
ATOM 689 C CA . TYR A 1 90 ? -6.757 11.420 -7.044 1.00 83.75 90 TYR A CA 1
ATOM 690 C C . TYR A 1 90 ? -7.385 12.477 -7.956 1.00 83.75 90 TYR A C 1
ATOM 692 O O . TYR A 1 90 ? -7.671 13.584 -7.517 1.00 83.75 90 TYR A O 1
ATOM 700 N N . ASP A 1 91 ? -7.670 12.100 -9.200 1.00 80.81 91 ASP A N 1
ATOM 701 C CA . ASP A 1 91 ? -8.211 12.953 -10.270 1.00 80.81 91 ASP A CA 1
ATOM 702 C C . ASP A 1 91 ? -9.459 13.712 -9.784 1.00 80.81 91 ASP A C 1
ATOM 704 O O . ASP A 1 91 ? -9.550 14.932 -9.894 1.00 80.81 91 ASP A O 1
ATOM 708 N N . ARG A 1 92 ? -10.354 13.009 -9.071 1.00 82.44 92 ARG A N 1
ATOM 709 C CA . ARG A 1 92 ? -11.570 13.571 -8.446 1.00 82.44 92 ARG A CA 1
ATOM 710 C C . ARG A 1 92 ? -11.329 14.722 -7.457 1.00 82.44 92 ARG A C 1
ATOM 712 O O . ARG A 1 92 ? -12.282 15.403 -7.100 1.00 82.44 92 ARG A O 1
ATOM 719 N N . CYS A 1 93 ? -10.110 14.869 -6.944 1.00 83.00 93 CYS A N 1
ATOM 720 C CA . CYS A 1 93 ? -9.729 15.926 -6.010 1.00 83.00 93 CYS A CA 1
ATOM 721 C C . CYS A 1 93 ? -9.114 17.142 -6.717 1.00 83.00 93 CYS A C 1
ATOM 723 O O . CYS A 1 93 ? -8.942 18.174 -6.076 1.00 83.00 93 CYS A O 1
ATOM 725 N N . ASN A 1 94 ? -8.806 17.024 -8.013 1.00 76.94 94 ASN A N 1
ATOM 726 C CA . ASN A 1 94 ? -8.208 18.079 -8.834 1.00 76.94 94 ASN A CA 1
ATOM 727 C C . ASN A 1 94 ? -9.145 18.563 -9.957 1.00 76.94 94 ASN A C 1
ATOM 729 O O . ASN A 1 94 ? -8.957 19.655 -10.485 1.00 76.94 94 ASN A O 1
ATOM 733 N N . GLU A 1 95 ? -10.172 17.788 -10.304 1.00 69.31 95 GLU A N 1
ATOM 734 C CA . GLU A 1 95 ? -11.210 18.170 -11.264 1.00 69.31 95 GLU A CA 1
ATOM 735 C C . GLU A 1 95 ? -12.438 18.798 -10.579 1.00 69.31 95 GLU A C 1
ATOM 737 O O . GLU A 1 95 ? -12.722 18.563 -9.402 1.00 69.31 95 GLU A O 1
ATOM 742 N N . THR A 1 96 ? -13.208 19.598 -11.327 1.00 56.25 96 THR A N 1
ATOM 743 C CA . THR A 1 96 ? -14.515 20.115 -10.880 1.00 56.25 96 THR A CA 1
ATOM 744 C C . THR A 1 96 ? -15.422 18.920 -10.552 1.00 56.25 96 THR A C 1
ATOM 746 O O . THR A 1 96 ? -15.489 17.994 -11.358 1.00 56.25 96 THR A O 1
ATOM 749 N N . PRO A 1 97 ? -16.089 18.877 -9.383 1.00 56.50 97 PRO A N 1
ATOM 750 C CA . PRO A 1 97 ? -16.471 17.612 -8.764 1.00 56.50 97 PRO A CA 1
ATOM 751 C C . PRO A 1 97 ? -17.382 16.765 -9.654 1.00 56.50 97 PRO A C 1
ATOM 753 O O . PRO A 1 97 ? -18.540 17.108 -9.897 1.00 56.50 97 PRO A O 1
ATOM 756 N N . ALA A 1 98 ? -16.871 15.609 -10.080 1.00 53.59 98 ALA A N 1
ATOM 757 C CA . ALA A 1 98 ? -17.712 14.521 -10.546 1.00 53.59 98 ALA A CA 1
ATOM 758 C C . ALA A 1 98 ? -18.537 14.005 -9.358 1.00 53.59 98 ALA A C 1
ATOM 760 O O . ALA A 1 98 ? -18.020 13.834 -8.250 1.00 53.59 98 ALA A O 1
ATOM 761 N N . ALA A 1 99 ? -19.832 13.776 -9.585 1.00 54.31 99 ALA A N 1
ATOM 762 C CA . ALA A 1 99 ? -20.740 13.261 -8.570 1.00 54.31 99 ALA A CA 1
ATOM 763 C C . ALA A 1 99 ? -20.145 12.010 -7.907 1.00 54.31 99 ALA A C 1
ATOM 765 O O . ALA A 1 99 ? -19.762 11.063 -8.595 1.00 54.31 99 ALA A O 1
ATOM 766 N N . VAL A 1 100 ? -20.075 12.009 -6.570 1.00 54.84 100 VAL A N 1
ATOM 767 C CA . VAL A 1 100 ? -19.664 10.833 -5.798 1.00 54.84 100 VAL A CA 1
ATOM 768 C C . VAL A 1 100 ? -20.599 9.687 -6.192 1.00 54.84 100 VAL A C 1
ATOM 770 O O . VAL A 1 100 ? -21.808 9.800 -5.960 1.00 54.84 100 VAL A O 1
ATOM 773 N N . PRO A 1 101 ? -20.092 8.599 -6.801 1.00 50.31 101 PRO A N 1
ATOM 774 C CA . PRO A 1 101 ? -20.946 7.481 -7.141 1.00 50.31 101 PRO A CA 1
ATOM 775 C C . PRO A 1 101 ? -21.566 6.934 -5.849 1.00 50.31 101 PRO A C 1
ATOM 777 O O . PRO A 1 101 ? -20.862 6.812 -4.838 1.00 50.31 101 PRO A O 1
ATOM 780 N N . PRO A 1 102 ? -22.869 6.609 -5.843 1.00 49.84 102 PRO A N 1
ATOM 781 C CA . PRO A 1 102 ? -23.502 6.048 -4.663 1.00 49.84 102 PRO A CA 1
ATOM 782 C C . PRO A 1 102 ? -22.775 4.762 -4.252 1.00 49.84 102 PRO A C 1
ATOM 784 O O . PRO A 1 102 ? -22.422 3.926 -5.084 1.00 49.84 102 PRO A O 1
ATOM 787 N N . ALA A 1 103 ? -22.537 4.593 -2.951 1.00 53.97 103 ALA A N 1
ATOM 788 C CA . ALA A 1 103 ? -21.971 3.366 -2.405 1.00 53.97 103 ALA A CA 1
ATOM 789 C C . ALA A 1 103 ? -23.031 2.251 -2.472 1.00 53.97 103 ALA A C 1
ATOM 791 O O . ALA A 1 103 ? -23.785 2.049 -1.528 1.00 53.97 103 ALA A O 1
ATOM 792 N N . THR A 1 104 ? -23.137 1.554 -3.605 1.00 48.50 104 THR A N 1
ATOM 793 C CA . THR A 1 104 ? -24.227 0.592 -3.865 1.00 48.50 104 THR A CA 1
ATOM 794 C C . THR A 1 104 ? -23.877 -0.867 -3.580 1.00 48.50 104 THR A C 1
ATOM 796 O O . THR A 1 104 ? -24.675 -1.753 -3.879 1.00 48.50 104 THR A O 1
ATOM 799 N N . THR A 1 105 ? -22.710 -1.169 -3.014 1.00 56.50 105 THR A N 1
ATOM 800 C CA . THR A 1 105 ? -22.335 -2.550 -2.672 1.00 56.50 105 THR A CA 1
ATOM 801 C C . THR A 1 105 ? -22.232 -2.737 -1.168 1.00 56.50 105 THR A C 1
ATOM 803 O O . THR A 1 105 ? -21.279 -2.286 -0.535 1.00 56.50 105 THR A O 1
ATOM 806 N N . SER A 1 106 ? -23.223 -3.441 -0.615 1.00 67.88 106 SER A N 1
ATOM 807 C CA . SER A 1 106 ? -23.123 -4.081 0.693 1.00 67.88 106 SER A CA 1
ATOM 808 C C . SER A 1 106 ? -22.144 -5.249 0.568 1.00 67.88 106 SER A C 1
ATOM 810 O O . SER A 1 106 ? -22.446 -6.270 -0.046 1.00 67.88 106 SER A O 1
ATOM 812 N N . PHE A 1 107 ? -20.940 -5.061 1.099 1.00 77.31 107 PHE A N 1
ATOM 813 C CA . PHE A 1 107 ? -20.008 -6.147 1.387 1.00 77.31 107 PHE A CA 1
ATOM 814 C C . PHE A 1 107 ? -20.305 -6.704 2.787 1.00 77.31 107 PHE A C 1
ATOM 816 O O . PHE A 1 107 ? -20.918 -5.996 3.597 1.00 77.31 107 PHE A O 1
ATOM 823 N N . PRO A 1 108 ? -19.914 -7.957 3.091 1.00 81.25 108 PRO A N 1
ATOM 824 C CA . PRO A 1 108 ? -20.074 -8.500 4.434 1.00 81.25 108 PRO A CA 1
ATOM 825 C C . PRO A 1 108 ? -19.377 -7.609 5.475 1.00 81.25 108 PRO A C 1
ATOM 827 O O . PRO A 1 108 ? -18.356 -6.983 5.165 1.00 81.25 108 PRO A O 1
ATOM 830 N N . PRO A 1 109 ? -19.905 -7.543 6.711 1.00 80.19 109 PRO A N 1
ATOM 831 C CA . PRO A 1 109 ? -19.233 -6.825 7.784 1.00 80.19 109 PRO A CA 1
ATOM 832 C C . PRO A 1 109 ? -17.846 -7.440 8.034 1.00 80.19 109 PRO A C 1
ATOM 834 O O . PRO A 1 109 ? -17.685 -8.660 7.919 1.00 80.19 109 PRO A O 1
ATOM 837 N N . PRO A 1 110 ? -16.833 -6.626 8.369 1.00 84.88 110 PRO A N 1
ATOM 838 C CA . PRO A 1 110 ? -15.493 -7.131 8.613 1.00 84.88 110 PRO A CA 1
ATOM 839 C C . PRO A 1 110 ? -15.464 -7.990 9.881 1.00 84.88 110 PRO A C 1
ATOM 841 O O . PRO A 1 110 ? -16.031 -7.632 10.914 1.00 84.88 110 PRO A O 1
ATOM 844 N N . VAL A 1 111 ? -14.762 -9.120 9.813 1.00 88.75 111 VAL A N 1
ATOM 845 C CA . VAL A 1 111 ? -14.488 -9.951 10.989 1.00 88.75 111 VAL A CA 1
ATOM 846 C C . VAL A 1 111 ? -13.242 -9.399 11.674 1.00 88.75 111 VAL A C 1
ATOM 848 O O . VAL A 1 111 ? -12.152 -9.437 11.106 1.00 88.75 111 VAL A O 1
ATOM 851 N N . ILE A 1 112 ? -13.421 -8.852 12.878 1.00 93.62 112 ILE A N 1
ATOM 852 C CA . ILE A 1 112 ? -12.350 -8.241 13.673 1.00 93.62 112 ILE A CA 1
ATOM 853 C C . ILE A 1 112 ? -11.860 -9.255 14.709 1.00 93.62 112 ILE A C 1
ATOM 855 O O . ILE A 1 112 ? -12.611 -9.678 15.593 1.00 93.62 112 ILE A O 1
ATOM 859 N N . GLU A 1 113 ? -10.583 -9.605 14.638 1.00 93.50 113 GLU A N 1
ATOM 860 C CA . GLU A 1 113 ? -9.945 -10.579 15.522 1.00 93.50 113 GLU A CA 1
ATOM 861 C C . GLU A 1 113 ? -8.876 -9.906 16.395 1.00 93.50 113 GLU A C 1
ATOM 863 O O . GLU A 1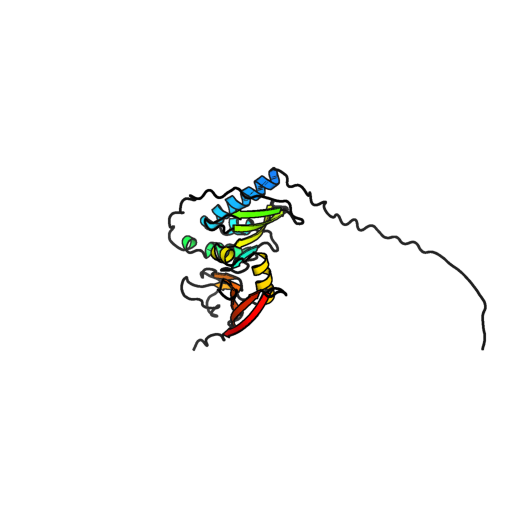 113 ? -8.156 -9.029 15.906 1.00 93.50 113 GLU A O 1
ATOM 868 N N . PRO A 1 114 ? -8.720 -10.310 17.670 1.00 92.81 114 PRO A N 1
ATOM 869 C CA . PRO A 1 114 ? -7.559 -9.924 18.464 1.00 92.81 114 PRO A CA 1
ATOM 870 C C . PRO A 1 114 ? -6.255 -10.369 17.785 1.00 92.81 114 PRO A C 1
ATOM 872 O O . PRO A 1 114 ? -6.175 -11.454 17.204 1.00 92.81 114 PRO A O 1
ATOM 875 N N . ALA A 1 115 ? -5.217 -9.545 17.887 1.00 89.56 115 ALA A N 1
ATOM 876 C CA . ALA A 1 115 ? -3.868 -9.846 17.419 1.00 89.56 115 ALA A CA 1
ATOM 877 C C . ALA A 1 115 ? -2.841 -9.418 18.485 1.00 89.56 115 ALA A C 1
ATOM 879 O O . ALA A 1 115 ? -3.146 -8.533 19.285 1.00 89.56 115 ALA A O 1
ATOM 880 N N . PRO A 1 116 ? -1.615 -9.981 18.501 1.00 84.88 116 PRO A N 1
ATOM 881 C CA . PRO A 1 116 ? -0.608 -9.651 19.515 1.00 84.88 116 PRO A CA 1
ATOM 882 C C . PRO A 1 116 ? -0.311 -8.153 19.667 1.00 84.88 116 PRO A C 1
ATOM 884 O O . PRO A 1 116 ? 0.076 -7.715 20.737 1.00 84.88 116 PRO A O 1
ATOM 887 N N . GLU A 1 117 ? -0.505 -7.354 18.620 1.00 79.44 117 GLU A N 1
ATOM 888 C CA . GLU A 1 117 ? -0.215 -5.914 18.635 1.00 79.44 117 GLU A CA 1
ATOM 889 C C . GLU A 1 117 ? -1.478 -5.036 18.559 1.00 79.44 117 GLU A C 1
ATOM 891 O O . GLU A 1 117 ? -1.383 -3.825 18.359 1.00 79.44 117 GLU A O 1
ATOM 896 N N . GLY A 1 118 ? -2.664 -5.634 18.717 1.00 91.81 118 GLY A N 1
ATOM 897 C CA . GLY A 1 118 ? -3.945 -4.936 18.662 1.00 91.81 118 GLY A CA 1
ATOM 898 C C . GLY A 1 118 ? -5.047 -5.804 18.065 1.00 91.81 118 GLY A C 1
ATOM 899 O O . GLY A 1 118 ? -5.494 -6.769 18.683 1.00 91.81 118 GLY A O 1
ATOM 900 N N . ALA A 1 119 ? -5.504 -5.457 16.867 1.00 95.94 119 ALA A N 1
ATOM 901 C CA . ALA A 1 119 ? -6.535 -6.207 16.157 1.00 95.94 119 ALA A CA 1
ATOM 902 C C . ALA A 1 119 ? -6.166 -6.382 14.687 1.00 95.94 119 ALA A C 1
ATOM 904 O O . ALA A 1 119 ? -5.357 -5.631 14.147 1.00 95.94 119 ALA A O 1
ATOM 905 N N . LYS A 1 120 ? -6.792 -7.346 14.023 1.00 95.81 120 LYS A N 1
ATOM 906 C CA . LYS A 1 120 ? -6.697 -7.527 12.575 1.00 95.81 120 LYS A CA 1
ATOM 907 C C . LYS A 1 120 ? -8.080 -7.744 11.981 1.00 95.81 120 LYS A C 1
ATOM 909 O O . LYS A 1 120 ? -8.974 -8.249 12.663 1.00 95.81 120 LYS A O 1
ATOM 914 N N . ALA A 1 121 ? -8.251 -7.377 10.720 1.00 95.12 121 ALA A N 1
ATOM 915 C CA . ALA A 1 121 ? -9.467 -7.677 9.982 1.00 95.12 121 ALA A CA 1
ATOM 916 C C . ALA A 1 121 ? -9.165 -7.902 8.505 1.00 95.12 121 ALA A C 1
ATOM 918 O O . ALA A 1 121 ? -8.342 -7.202 7.916 1.00 95.12 121 ALA A O 1
ATOM 919 N N . ARG A 1 122 ? -9.902 -8.837 7.901 1.00 93.81 122 ARG A N 1
ATOM 920 C CA . ARG A 1 122 ? -9.981 -8.977 6.447 1.00 93.81 122 ARG A CA 1
ATOM 921 C C . ARG A 1 122 ? -11.327 -8.452 5.969 1.00 93.81 122 ARG A C 1
ATOM 923 O O . ARG A 1 122 ? -12.368 -8.931 6.417 1.00 93.81 122 ARG A O 1
ATOM 930 N N . ILE A 1 123 ? -11.304 -7.470 5.072 1.00 92.56 123 ILE A N 1
ATOM 931 C CA . ILE A 1 123 ? -12.504 -6.751 4.625 1.00 92.56 123 ILE A CA 1
ATOM 932 C C . ILE A 1 123 ? -12.659 -6.911 3.119 1.00 92.56 123 ILE A C 1
ATOM 934 O O . ILE A 1 123 ? -11.883 -6.336 2.362 1.00 92.56 123 ILE A O 1
ATOM 938 N N . VAL A 1 124 ? -13.665 -7.661 2.672 1.00 91.12 124 VAL A N 1
ATOM 939 C CA . VAL A 1 124 ? -13.969 -7.794 1.238 1.00 91.12 124 VAL A CA 1
ATOM 940 C C . VAL A 1 124 ? -14.367 -6.427 0.675 1.00 91.12 124 VAL A C 1
ATOM 942 O O . VAL A 1 124 ? -15.213 -5.740 1.246 1.00 91.12 124 VAL A O 1
ATOM 945 N N . ASN A 1 125 ? -13.746 -6.029 -0.435 1.00 87.06 125 ASN A N 1
ATOM 946 C CA . ASN A 1 125 ? -13.881 -4.693 -1.023 1.00 87.06 125 ASN A CA 1
ATOM 947 C C . ASN A 1 125 ? -14.233 -4.708 -2.523 1.00 87.06 125 ASN A C 1
ATOM 949 O O . ASN A 1 125 ? -14.407 -3.657 -3.141 1.00 87.06 125 ASN A O 1
ATOM 953 N N . SER A 1 126 ? -14.361 -5.883 -3.129 1.00 86.69 126 SER A N 1
ATOM 954 C CA . SER A 1 126 ? -14.711 -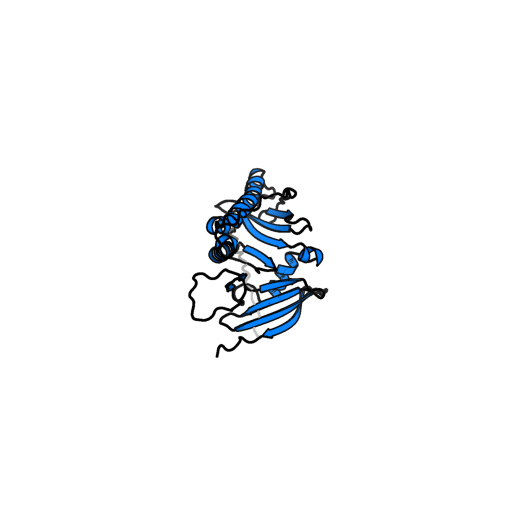6.042 -4.541 1.00 86.69 126 SER A CA 1
ATOM 955 C C . SER A 1 126 ? -15.545 -7.301 -4.762 1.00 86.69 126 SER A C 1
ATOM 957 O O . SER A 1 126 ? -15.587 -8.213 -3.935 1.00 86.69 126 SER A O 1
ATOM 959 N N . ARG A 1 127 ? -16.244 -7.354 -5.902 1.00 84.19 127 ARG A N 1
ATOM 960 C CA . ARG A 1 127 ? -17.074 -8.512 -6.271 1.00 84.19 127 ARG A CA 1
ATOM 961 C C . ARG A 1 127 ? -16.241 -9.750 -6.608 1.00 84.19 127 ARG A C 1
ATOM 963 O O . ARG A 1 127 ? -16.742 -10.852 -6.425 1.00 84.19 127 ARG A O 1
ATOM 970 N N . GLY A 1 128 ? -15.002 -9.577 -7.075 1.00 84.31 128 GLY A N 1
ATOM 971 C CA . GLY A 1 128 ? -14.069 -10.679 -7.322 1.00 84.31 128 GLY A CA 1
ATOM 972 C C . GLY A 1 128 ? -13.366 -11.200 -6.065 1.00 84.31 128 GLY A C 1
ATOM 973 O O . GLY A 1 128 ? -12.564 -12.121 -6.168 1.00 84.31 128 GLY A O 1
ATOM 974 N N . GLY A 1 129 ? -13.682 -10.661 -4.881 1.00 88.38 129 GLY A N 1
ATOM 975 C CA . GLY A 1 129 ? -13.173 -11.154 -3.601 1.00 88.38 129 GLY A CA 1
ATOM 976 C C . GLY A 1 129 ? -11.904 -10.469 -3.097 1.00 88.38 129 GLY A C 1
ATOM 977 O O . GLY A 1 129 ? -11.470 -10.780 -1.990 1.00 88.38 129 GLY A O 1
ATOM 978 N N . GLY A 1 130 ? -11.336 -9.523 -3.849 1.00 92.81 130 GLY A N 1
ATOM 979 C CA . GLY A 1 130 ? -10.308 -8.607 -3.362 1.00 92.81 130 GLY A CA 1
ATOM 980 C C . GLY A 1 130 ? -10.697 -7.942 -2.037 1.00 92.81 130 GLY A C 1
ATOM 981 O O . GLY A 1 130 ? -11.875 -7.722 -1.724 1.00 92.81 130 GLY A O 1
ATOM 982 N N . PHE A 1 131 ? -9.692 -7.664 -1.213 1.00 95.12 131 PHE A N 1
ATOM 983 C CA . PHE A 1 131 ? -9.886 -7.323 0.190 1.00 95.12 131 PHE A CA 1
ATOM 984 C C . PHE A 1 131 ? -8.849 -6.336 0.722 1.00 95.12 131 PHE A C 1
ATOM 986 O O . PHE A 1 131 ? -7.758 -6.182 0.177 1.00 95.12 131 PHE A O 1
ATOM 993 N N . TYR A 1 132 ? -9.198 -5.689 1.831 1.00 95.94 132 TYR A N 1
ATOM 994 C CA . TYR A 1 132 ? -8.237 -5.063 2.727 1.00 95.94 132 TYR A CA 1
ATOM 995 C C . TYR A 1 132 ? -7.737 -6.090 3.747 1.00 95.94 132 TYR A C 1
ATOM 997 O O . TYR A 1 132 ? -8.548 -6.807 4.339 1.00 95.94 132 TYR A O 1
ATOM 1005 N N . ASP A 1 133 ? -6.422 -6.162 3.937 1.00 96.38 133 ASP A N 1
ATOM 1006 C CA . ASP A 1 133 ? -5.767 -6.865 5.043 1.00 96.38 133 ASP A CA 1
ATOM 1007 C C . ASP A 1 133 ? -5.246 -5.812 6.029 1.00 96.38 133 ASP A C 1
ATOM 1009 O O . ASP A 1 133 ? -4.234 -5.140 5.781 1.00 96.38 133 ASP A O 1
ATOM 1013 N N . ASP A 1 134 ? -6.014 -5.595 7.095 1.00 96.94 134 ASP A N 1
ATOM 1014 C CA . ASP A 1 134 ? -5.806 -4.500 8.034 1.00 96.94 134 ASP A CA 1
ATOM 1015 C C . ASP A 1 134 ? -5.230 -5.005 9.355 1.00 96.94 134 ASP A C 1
ATOM 1017 O O . ASP A 1 134 ? -5.731 -5.967 9.946 1.00 96.94 134 ASP A O 1
ATOM 1021 N N . VAL A 1 135 ? -4.246 -4.272 9.875 1.00 96.69 135 VAL A N 1
ATOM 1022 C CA . VAL A 1 135 ? -3.783 -4.379 11.261 1.00 96.69 135 VAL A CA 1
ATOM 1023 C C . VAL A 1 135 ? -4.053 -3.058 11.961 1.00 96.69 135 VAL A C 1
ATOM 1025 O O . VAL A 1 135 ? -3.721 -1.981 11.461 1.00 96.69 135 VAL A O 1
ATOM 1028 N N . TYR A 1 136 ? -4.623 -3.141 13.152 1.00 97.19 136 TYR A N 1
ATOM 1029 C CA . TYR A 1 136 ? -5.005 -2.010 13.977 1.00 97.19 136 TYR A CA 1
ATOM 1030 C C . TYR A 1 136 ? -4.185 -1.986 15.256 1.00 97.19 136 TYR A C 1
ATOM 1032 O O . TYR A 1 136 ? -3.909 -3.028 15.849 1.00 97.19 136 TYR A O 1
ATOM 1040 N N . VAL A 1 137 ? -3.866 -0.783 15.718 1.00 96.56 137 VAL A N 1
ATOM 1041 C CA . VAL A 1 137 ? -3.202 -0.551 17.001 1.00 96.56 137 VAL A CA 1
ATOM 1042 C C . VAL A 1 137 ? -3.973 0.499 17.792 1.00 96.56 137 VAL A C 1
ATOM 1044 O O . VAL A 1 137 ? -4.459 1.488 17.234 1.00 96.56 137 VAL A O 1
ATOM 1047 N N . LYS A 1 138 ? -4.105 0.288 19.103 1.00 94.56 138 LYS A N 1
ATOM 1048 C CA . LYS A 1 138 ? -4.720 1.266 20.002 1.00 94.56 138 LYS A CA 1
ATOM 1049 C C . LYS A 1 138 ? -3.669 2.294 20.413 1.00 94.56 138 LYS A C 1
ATOM 1051 O O . LYS A 1 138 ? -2.640 1.942 20.981 1.00 94.56 138 LYS A O 1
ATOM 1056 N N . THR A 1 139 ? -3.921 3.565 20.116 1.00 94.44 139 THR A N 1
ATOM 1057 C CA . THR A 1 139 ? -3.047 4.693 20.480 1.00 94.44 139 THR A CA 1
ATOM 1058 C C . THR A 1 139 ? -3.702 5.542 21.577 1.00 94.44 139 THR A C 1
ATOM 1060 O O . THR A 1 139 ? -4.911 5.415 21.794 1.00 94.44 139 THR A O 1
ATOM 1063 N N . PRO A 1 140 ? -2.981 6.483 22.220 1.00 94.19 140 PRO A N 1
ATOM 1064 C CA . PRO A 1 140 ? -3.603 7.448 23.133 1.00 94.19 140 PRO A CA 1
ATOM 1065 C C . PRO A 1 140 ? -4.721 8.289 22.493 1.00 94.19 140 PRO A C 1
ATOM 1067 O O . PRO A 1 140 ? -5.569 8.819 23.200 1.00 94.19 140 PRO A O 1
ATOM 1070 N N . LYS A 1 141 ? -4.744 8.405 21.156 1.00 93.00 141 LYS A N 1
ATOM 1071 C CA . LYS A 1 141 ? -5.779 9.121 20.392 1.00 93.00 141 LYS A CA 1
ATOM 1072 C C . LYS A 1 141 ? -6.885 8.189 19.858 1.00 93.00 141 LYS A C 1
ATOM 1074 O O . LYS A 1 141 ? -7.645 8.596 18.976 1.00 93.00 141 LYS A O 1
ATOM 1079 N N . GLY A 1 142 ? -6.948 6.943 20.333 1.00 95.31 142 GLY A N 1
ATOM 1080 C CA . GLY A 1 142 ? -7.878 5.896 19.890 1.00 95.31 142 GLY A CA 1
ATOM 1081 C C . GLY A 1 142 ? -7.252 4.886 18.921 1.00 95.31 142 GLY A C 1
ATOM 1082 O O . GLY A 1 142 ? -6.042 4.907 18.673 1.00 95.31 142 GLY A O 1
ATOM 1083 N N . TRP A 1 143 ? -8.073 3.993 18.366 1.00 97.62 143 TRP A N 1
ATOM 1084 C CA . TRP A 1 143 ? -7.635 3.015 17.363 1.00 97.62 143 TRP A CA 1
ATOM 1085 C C . TRP A 1 143 ? -7.138 3.681 16.079 1.00 97.62 143 TRP A C 1
ATOM 1087 O O . TRP A 1 143 ? -7.662 4.713 15.659 1.00 97.62 143 TRP A O 1
ATOM 1097 N N . ARG A 1 144 ? -6.106 3.102 15.464 1.00 97.88 144 ARG A N 1
ATOM 1098 C CA . ARG A 1 144 ? -5.501 3.551 14.203 1.00 97.88 144 ARG A CA 1
ATOM 1099 C C . ARG A 1 144 ? -5.118 2.363 13.329 1.00 97.88 144 ARG A C 1
ATOM 1101 O O . ARG A 1 144 ? -4.852 1.281 13.853 1.00 97.88 144 ARG A O 1
ATOM 1108 N N . PHE A 1 145 ? -5.020 2.580 12.019 1.00 97.88 145 PHE A N 1
ATOM 1109 C CA . PHE A 1 145 ? -4.368 1.637 11.112 1.00 97.88 145 PHE A CA 1
ATOM 1110 C C . PHE A 1 145 ? -2.875 1.580 11.432 1.00 97.88 145 PHE A C 1
ATOM 1112 O O . PHE A 1 145 ? -2.157 2.565 11.257 1.00 97.88 145 PHE A O 1
ATOM 1119 N N . LYS A 1 146 ? -2.401 0.419 11.881 1.00 96.50 146 LYS A N 1
ATOM 1120 C CA . LYS A 1 146 ? -0.976 0.087 11.830 1.00 96.50 146 LYS A CA 1
ATOM 1121 C C . LYS A 1 146 ? -0.583 -0.245 10.392 1.00 96.50 146 LYS A C 1
ATOM 1123 O O . LYS A 1 146 ? 0.441 0.222 9.907 1.00 96.50 146 LYS A O 1
ATOM 1128 N N . SER A 1 147 ? -1.431 -0.990 9.696 1.00 96.00 147 SER A N 1
ATOM 1129 C CA . SER A 1 147 ? -1.322 -1.204 8.260 1.00 96.00 147 SER A CA 1
ATOM 1130 C C . SER A 1 147 ? -2.704 -1.364 7.644 1.00 96.00 147 SER A C 1
ATOM 1132 O O . SER A 1 147 ? -3.619 -1.899 8.269 1.00 96.00 147 SER A O 1
ATOM 1134 N N . ARG A 1 148 ? -2.839 -0.902 6.404 1.00 97.19 148 ARG A N 1
ATOM 1135 C CA . ARG A 1 148 ? -3.947 -1.253 5.517 1.00 97.19 148 ARG A CA 1
ATOM 1136 C C . ARG A 1 148 ? -3.367 -1.660 4.180 1.00 97.19 148 ARG A C 1
ATOM 1138 O O . ARG A 1 148 ? -2.854 -0.806 3.461 1.00 97.19 148 ARG A O 1
ATOM 1145 N N . ASN A 1 149 ? -3.449 -2.944 3.858 1.00 96.62 149 ASN A N 1
ATOM 1146 C CA . ASN A 1 149 ? -2.960 -3.478 2.594 1.00 96.62 149 ASN A CA 1
ATOM 1147 C C . ASN A 1 149 ? -4.123 -3.829 1.675 1.00 96.62 149 ASN A C 1
ATOM 1149 O O . ASN A 1 149 ? -5.072 -4.476 2.103 1.00 96.62 149 ASN A O 1
ATOM 1153 N N . VAL A 1 150 ? -4.046 -3.423 0.413 1.00 95.94 150 VAL A N 1
ATOM 1154 C CA . VAL A 1 150 ? -5.035 -3.780 -0.609 1.00 95.94 150 VAL A CA 1
ATOM 1155 C C . VAL A 1 150 ? -4.557 -5.005 -1.373 1.00 95.94 150 VAL A C 1
ATOM 1157 O O . VAL A 1 150 ? -3.451 -4.978 -1.908 1.00 95.94 150 VAL A O 1
ATOM 1160 N N . ILE A 1 151 ? -5.411 -6.028 -1.449 1.00 97.00 151 ILE A N 1
ATOM 1161 C CA . ILE A 1 151 ? -5.303 -7.144 -2.391 1.00 97.00 151 ILE A CA 1
ATOM 1162 C C . ILE A 1 151 ? -6.416 -6.997 -3.426 1.00 97.00 151 ILE A C 1
ATOM 1164 O O . ILE A 1 151 ? -7.599 -7.073 -3.090 1.00 97.00 151 ILE A O 1
ATOM 1168 N N . SER A 1 152 ? -6.049 -6.739 -4.678 1.00 95.56 152 SER A N 1
ATOM 1169 C CA . SER A 1 152 ? -7.006 -6.605 -5.781 1.00 95.56 152 SER A CA 1
ATOM 1170 C C . SER A 1 152 ? -7.501 -7.964 -6.293 1.00 95.56 152 SER A C 1
ATOM 1172 O O . SER A 1 152 ? -6.928 -9.009 -5.988 1.00 95.56 152 SER A O 1
ATOM 1174 N N . ASP A 1 153 ? -8.564 -7.961 -7.104 1.00 95.19 153 ASP A N 1
ATOM 1175 C CA . ASP A 1 153 ? -9.115 -9.188 -7.703 1.00 95.19 153 ASP A CA 1
ATOM 1176 C C . ASP A 1 153 ? -8.075 -9.929 -8.559 1.00 95.19 153 ASP A C 1
ATOM 1178 O O . ASP A 1 153 ? -8.001 -11.155 -8.520 1.00 95.19 153 ASP A O 1
ATOM 1182 N N . SER A 1 154 ? -7.241 -9.198 -9.309 1.00 94.75 154 SER A N 1
ATOM 1183 C CA . SER A 1 154 ? -6.192 -9.799 -10.142 1.00 94.75 154 SER A CA 1
ATOM 1184 C C . SER A 1 154 ? -5.050 -10.383 -9.312 1.00 94.75 154 SER A C 1
ATOM 1186 O O . SER A 1 154 ? -4.499 -11.420 -9.669 1.00 94.75 154 SER A O 1
ATOM 1188 N N . GLU A 1 155 ? -4.709 -9.753 -8.191 1.00 96.88 155 GLU A N 1
ATOM 1189 C CA . GLU A 1 155 ? -3.689 -10.252 -7.265 1.00 96.88 155 GLU A CA 1
ATOM 1190 C C . GLU A 1 155 ? -4.172 -11.502 -6.537 1.00 96.88 155 GLU A C 1
ATOM 1192 O O . GLU A 1 155 ? -3.437 -12.483 -6.443 1.00 96.88 155 GLU A O 1
ATOM 1197 N N . LEU A 1 156 ? -5.433 -11.500 -6.098 1.00 96.19 156 LEU A N 1
ATOM 1198 C CA . LEU A 1 156 ? -6.068 -12.670 -5.509 1.00 96.19 156 LEU A CA 1
ATOM 1199 C C . LEU A 1 156 ? -6.146 -13.830 -6.511 1.00 96.19 156 LEU A C 1
ATOM 1201 O O . LEU A 1 156 ? -5.818 -14.962 -6.158 1.00 96.19 156 LEU A O 1
ATOM 1205 N N . ALA A 1 157 ? -6.530 -13.557 -7.762 1.00 95.44 157 ALA A N 1
ATOM 1206 C CA . ALA A 1 157 ? -6.550 -14.555 -8.834 1.00 95.44 157 ALA A CA 1
ATOM 1207 C C . ALA A 1 157 ? -5.149 -15.104 -9.160 1.00 95.44 157 ALA A C 1
ATOM 1209 O O . ALA A 1 157 ? -5.021 -16.252 -9.574 1.00 95.44 157 ALA A O 1
ATOM 1210 N N . ALA A 1 158 ? -4.099 -14.312 -8.929 1.00 96.06 158 ALA A N 1
ATOM 1211 C CA . ALA A 1 158 ? -2.703 -14.737 -9.015 1.00 96.06 158 ALA A CA 1
ATOM 1212 C C . ALA A 1 158 ? -2.190 -15.423 -7.730 1.00 96.06 158 ALA A C 1
ATOM 1214 O O . ALA A 1 158 ? -0.995 -15.696 -7.618 1.00 96.06 158 ALA A O 1
ATOM 1215 N N . HIS A 1 159 ? -3.069 -15.700 -6.760 1.00 96.06 159 HIS A N 1
ATOM 1216 C CA . HIS A 1 159 ? -2.741 -16.289 -5.458 1.00 96.06 159 HIS A CA 1
ATOM 1217 C C . HIS A 1 159 ? -1.701 -15.494 -4.653 1.00 96.06 159 HIS A C 1
ATOM 1219 O O . HIS A 1 159 ? -0.950 -16.068 -3.860 1.00 96.06 159 HIS A O 1
ATOM 1225 N N . LEU A 1 160 ? -1.661 -14.173 -4.843 1.00 96.69 160 LEU A N 1
ATOM 1226 C CA . LEU A 1 160 ? -0.799 -13.275 -4.087 1.00 96.69 160 LEU A CA 1
ATOM 1227 C C . LEU A 1 160 ? -1.473 -12.853 -2.782 1.00 96.69 160 LEU A C 1
ATOM 1229 O O . LEU A 1 160 ? -2.686 -12.656 -2.696 1.00 96.69 160 LEU A O 1
ATOM 1233 N N . THR A 1 161 ? -0.652 -12.689 -1.756 1.00 96.12 161 THR A N 1
ATOM 1234 C CA . THR A 1 161 ? -1.051 -12.280 -0.412 1.00 96.12 161 THR A CA 1
ATOM 1235 C C . THR A 1 161 ? -0.339 -10.995 -0.001 1.00 96.12 161 THR A C 1
ATOM 1237 O O . THR A 1 161 ? 0.657 -10.585 -0.595 1.00 96.12 161 THR A O 1
ATOM 1240 N N . THR A 1 162 ? -0.803 -10.368 1.081 1.00 94.81 162 THR A N 1
ATOM 1241 C CA . THR A 1 162 ? -0.104 -9.223 1.682 1.00 94.81 162 THR A CA 1
ATOM 1242 C C . THR A 1 162 ? 1.333 -9.569 2.067 1.00 94.81 162 THR A C 1
ATOM 1244 O O . THR A 1 162 ? 2.229 -8.752 1.865 1.00 94.81 162 THR A O 1
ATOM 1247 N N . GLN A 1 163 ? 1.562 -10.787 2.565 1.00 95.19 163 GLN A N 1
ATOM 1248 C CA . GLN A 1 163 ? 2.892 -11.263 2.933 1.00 95.19 163 GLN A CA 1
ATOM 1249 C C . GLN A 1 163 ? 3.821 -11.349 1.713 1.00 95.19 163 GLN A C 1
ATOM 1251 O O . GLN A 1 163 ? 4.975 -10.945 1.806 1.00 95.19 163 GLN A O 1
ATOM 1256 N N . ASP A 1 164 ? 3.308 -11.778 0.555 1.00 96.38 164 ASP A N 1
ATOM 1257 C CA . ASP A 1 164 ? 4.087 -11.802 -0.688 1.00 96.38 164 ASP A CA 1
ATOM 1258 C C . ASP A 1 164 ? 4.577 -10.404 -1.074 1.00 96.38 164 ASP A C 1
ATOM 1260 O O . ASP A 1 164 ? 5.744 -10.222 -1.406 1.00 96.38 164 ASP A O 1
ATOM 1264 N N . PHE A 1 165 ? 3.713 -9.391 -0.977 1.00 94.06 165 PHE A N 1
ATOM 1265 C CA . PHE A 1 165 ? 4.111 -8.017 -1.282 1.00 94.06 165 PHE A CA 1
ATOM 1266 C C . PHE A 1 165 ? 5.101 -7.437 -0.274 1.00 94.06 165 PHE A C 1
ATOM 1268 O O . PHE A 1 165 ? 5.978 -6.672 -0.668 1.00 94.06 165 PHE A O 1
ATOM 1275 N N . ILE A 1 166 ? 4.988 -7.794 1.007 1.00 91.00 166 ILE A N 1
ATOM 1276 C CA . ILE A 1 166 ? 5.971 -7.407 2.027 1.00 91.00 166 ILE A CA 1
ATOM 1277 C C . ILE A 1 166 ? 7.339 -8.022 1.700 1.00 91.00 166 ILE A C 1
ATOM 1279 O O . ILE A 1 166 ? 8.337 -7.307 1.681 1.00 91.00 166 ILE A O 1
ATOM 1283 N N . GLU A 1 167 ? 7.387 -9.317 1.385 1.00 93.56 167 GLU A N 1
ATOM 1284 C CA . GLU A 1 167 ? 8.631 -10.017 1.037 1.00 93.56 167 GLU A CA 1
ATOM 1285 C C . GLU A 1 167 ? 9.262 -9.469 -0.248 1.00 93.56 167 GLU A C 1
ATOM 1287 O O . GLU A 1 167 ? 10.469 -9.243 -0.295 1.00 93.56 167 GLU A O 1
ATOM 1292 N N . ILE A 1 168 ? 8.460 -9.196 -1.281 1.00 93.94 168 ILE A N 1
ATOM 1293 C CA . ILE A 1 168 ? 8.957 -8.612 -2.533 1.00 93.94 168 ILE A CA 1
ATOM 1294 C C . ILE A 1 168 ? 9.553 -7.217 -2.299 1.00 93.94 168 ILE A C 1
ATOM 1296 O O . ILE A 1 168 ? 10.639 -6.933 -2.799 1.00 93.94 168 ILE A O 1
ATOM 1300 N N . ARG A 1 169 ? 8.890 -6.357 -1.515 1.00 89.25 169 ARG A N 1
ATOM 1301 C CA . ARG A 1 169 ? 9.415 -5.023 -1.172 1.00 89.25 169 ARG A CA 1
ATOM 1302 C C . ARG A 1 169 ? 10.738 -5.103 -0.411 1.00 89.25 169 ARG A C 1
ATOM 1304 O O . ARG A 1 169 ? 11.670 -4.370 -0.721 1.00 89.25 169 ARG A O 1
ATOM 1311 N N . GLN A 1 170 ? 10.859 -6.046 0.525 1.00 88.69 170 GLN A N 1
ATOM 1312 C CA . GLN A 1 170 ? 12.119 -6.304 1.233 1.00 88.69 170 GLN A CA 1
ATOM 1313 C C . GLN A 1 170 ? 13.240 -6.761 0.287 1.00 88.69 170 GLN A C 1
ATOM 1315 O O . GLN A 1 170 ? 14.395 -6.395 0.488 1.00 88.69 170 GLN A O 1
ATOM 1320 N N . LEU A 1 171 ? 12.915 -7.546 -0.746 1.00 90.38 171 LEU A N 1
ATOM 1321 C CA . LEU A 1 171 ? 13.887 -8.007 -1.742 1.00 90.38 171 LEU A CA 1
ATOM 1322 C C . LEU A 1 171 ? 14.330 -6.922 -2.717 1.00 90.38 171 LEU A C 1
ATOM 1324 O O . LEU A 1 171 ? 15.480 -6.945 -3.153 1.00 90.38 171 LEU A O 1
ATOM 1328 N N . ALA A 1 172 ? 13.427 -6.021 -3.103 1.00 86.50 172 ALA A N 1
ATOM 1329 C CA . ALA A 1 172 ? 13.734 -4.965 -4.060 1.00 86.50 172 ALA A CA 1
ATOM 1330 C C . ALA A 1 172 ? 14.921 -4.114 -3.569 1.00 86.50 172 ALA A C 1
ATOM 1332 O O . ALA A 1 172 ? 15.862 -3.852 -4.326 1.00 86.50 172 ALA A O 1
ATOM 1333 N N . GLY A 1 173 ? 14.912 -3.814 -2.274 1.00 73.50 173 GLY A N 1
ATOM 1334 C CA . GLY A 1 173 ? 15.807 -2.906 -1.575 1.00 73.50 173 GLY A CA 1
ATOM 1335 C C . GLY A 1 173 ? 14.909 -2.178 -0.595 1.00 73.50 173 GLY A C 1
ATOM 1336 O O . GLY A 1 173 ? 14.071 -1.396 -1.029 1.00 73.50 173 GLY A O 1
ATOM 1337 N N . ASP A 1 174 ? 14.997 -2.562 0.676 1.00 55.75 174 ASP A N 1
ATOM 1338 C CA . ASP A 1 174 ? 14.138 -2.126 1.776 1.00 55.75 174 ASP A CA 1
ATOM 1339 C C . ASP A 1 174 ? 13.573 -0.704 1.594 1.00 55.75 174 ASP A C 1
ATOM 1341 O O . ASP A 1 174 ? 14.306 0.277 1.465 1.00 55.75 174 ASP A O 1
ATOM 1345 N N . ASP A 1 175 ? 12.238 -0.607 1.563 1.00 51.78 175 ASP A N 1
ATOM 1346 C CA . ASP A 1 175 ? 11.414 0.596 1.338 1.00 51.78 175 ASP A CA 1
ATOM 1347 C C . ASP A 1 175 ? 11.554 1.663 2.460 1.00 51.78 175 ASP A C 1
ATOM 1349 O O . ASP A 1 175 ? 10.595 2.239 2.974 1.00 51.78 175 ASP A O 1
ATOM 1353 N N . HIS A 1 176 ? 12.784 1.968 2.863 1.00 52.91 176 HIS A N 1
ATOM 1354 C CA . HIS A 1 176 ? 13.154 2.924 3.903 1.00 52.91 176 HIS A CA 1
ATOM 1355 C C . HIS A 1 176 ? 13.990 4.089 3.364 1.00 52.91 176 HIS A C 1
ATOM 1357 O O . HIS A 1 176 ? 14.531 4.878 4.137 1.00 52.91 176 HIS A O 1
ATOM 1363 N N . GLY A 1 177 ? 14.056 4.242 2.037 1.00 55.50 177 GLY A N 1
ATOM 1364 C CA . GLY A 1 177 ? 14.666 5.414 1.414 1.00 55.50 177 GLY A CA 1
ATOM 1365 C C . GLY A 1 177 ? 15.437 5.164 0.126 1.00 55.50 177 GLY A C 1
ATOM 1366 O O . GLY A 1 177 ? 15.998 6.118 -0.398 1.00 55.50 177 GLY A O 1
ATOM 1367 N N . HIS A 1 178 ? 15.480 3.952 -0.424 1.00 67.44 178 HIS A N 1
ATOM 1368 C CA . HIS A 1 178 ? 16.236 3.704 -1.661 1.00 67.44 178 HIS A CA 1
ATOM 1369 C C . HIS A 1 178 ? 15.516 4.182 -2.922 1.00 67.44 178 HIS A C 1
ATOM 1371 O O . HIS A 1 178 ? 16.153 4.690 -3.848 1.00 67.44 178 HIS A O 1
ATOM 1377 N N . TYR A 1 179 ? 14.188 4.103 -2.923 1.00 81.50 179 TYR A N 1
ATOM 1378 C CA . TYR A 1 179 ? 13.375 4.501 -4.061 1.00 81.50 179 TYR A CA 1
ATOM 1379 C C . TYR A 1 179 ? 12.740 5.876 -3.886 1.00 81.50 179 TYR A C 1
ATOM 1381 O O . TYR A 1 179 ? 12.566 6.395 -2.775 1.00 81.50 179 TYR A O 1
ATOM 1389 N N . GLU A 1 180 ? 12.443 6.487 -5.024 1.00 79.94 180 GLU A N 1
ATOM 1390 C CA . GLU A 1 180 ? 11.844 7.803 -5.127 1.00 79.94 180 GLU A CA 1
ATOM 1391 C C . GLU A 1 180 ? 10.311 7.721 -5.099 1.00 79.94 180 GLU A C 1
ATOM 1393 O O . GLU A 1 180 ? 9.696 6.882 -5.758 1.00 79.94 180 GLU A O 1
ATOM 1398 N N . ASN A 1 181 ? 9.677 8.621 -4.342 1.00 82.88 181 ASN A N 1
ATOM 1399 C CA . ASN A 1 181 ? 8.248 8.873 -4.505 1.00 82.88 181 ASN A CA 1
ATOM 1400 C C . ASN A 1 181 ? 8.026 9.524 -5.869 1.00 82.88 181 ASN A C 1
ATOM 1402 O O . ASN A 1 181 ? 8.633 10.553 -6.176 1.00 82.88 181 ASN A O 1
ATOM 1406 N N . LEU A 1 182 ? 7.132 8.943 -6.662 1.00 78.31 182 LEU A N 1
ATOM 1407 C CA . LEU A 1 182 ? 6.798 9.462 -7.978 1.00 78.31 182 LEU A CA 1
ATOM 1408 C C . LEU A 1 182 ? 5.634 10.436 -7.903 1.00 78.31 182 LEU A C 1
ATOM 1410 O O . LEU A 1 182 ? 4.593 10.127 -7.323 1.00 78.31 182 LEU A O 1
ATOM 1414 N N . TYR A 1 183 ? 5.799 11.563 -8.587 1.00 77.06 183 TYR A N 1
ATOM 1415 C CA . TYR A 1 183 ? 4.785 12.591 -8.783 1.00 77.06 183 TYR A CA 1
ATOM 1416 C C . TYR A 1 183 ? 4.692 12.904 -10.276 1.00 77.06 183 TYR A C 1
ATOM 1418 O O . TYR A 1 183 ? 5.716 12.924 -10.962 1.00 77.06 183 TYR A O 1
ATOM 1426 N N . GLY A 1 184 ? 3.494 13.160 -10.797 1.00 68.19 184 GLY A N 1
ATOM 1427 C CA . GLY A 1 184 ? 3.336 13.484 -12.214 1.00 68.19 184 GLY A CA 1
ATOM 1428 C C . GLY A 1 184 ? 1.895 13.648 -12.674 1.00 68.19 184 GLY A C 1
ATOM 1429 O O . GLY A 1 184 ? 0.956 13.175 -12.022 1.00 68.19 184 GLY A O 1
ATOM 1430 N N . ASP A 1 185 ? 1.752 14.278 -13.839 1.00 61.16 185 ASP A N 1
ATOM 1431 C CA . ASP A 1 185 ? 0.489 14.375 -14.572 1.00 61.16 185 ASP A CA 1
ATOM 1432 C C . ASP A 1 185 ? -0.058 12.979 -14.906 1.00 61.16 185 ASP A C 1
ATOM 1434 O O . ASP A 1 185 ? 0.658 11.976 -14.816 1.00 61.16 185 ASP A O 1
ATOM 1438 N N . HIS A 1 186 ? -1.345 12.897 -15.255 1.00 51.34 186 HIS A N 1
ATOM 1439 C CA . HIS A 1 186 ? -2.053 11.621 -15.447 1.00 51.34 186 HIS A CA 1
ATOM 1440 C C . HIS A 1 186 ? -1.437 10.726 -16.527 1.00 51.34 186 HIS A C 1
ATOM 1442 O O . HIS A 1 186 ? -1.521 9.507 -16.386 1.00 51.34 186 HIS A O 1
ATOM 1448 N N . ASP A 1 187 ? -0.674 11.303 -17.462 1.00 45.09 187 ASP A N 1
ATOM 1449 C CA . ASP A 1 187 ? -0.185 10.591 -18.643 1.00 45.09 187 ASP A CA 1
ATOM 1450 C C . ASP A 1 187 ? 1.332 10.663 -18.909 1.00 45.09 187 ASP A C 1
ATOM 1452 O O . ASP A 1 187 ? 1.771 10.139 -19.926 1.00 45.09 187 ASP A O 1
ATOM 1456 N N . ASN A 1 188 ? 2.173 11.254 -18.043 1.00 48.38 188 ASN A N 1
ATOM 1457 C CA . ASN A 1 188 ? 3.627 11.319 -18.300 1.00 48.38 188 ASN A CA 1
ATOM 1458 C C . ASN A 1 188 ? 4.476 11.172 -17.026 1.00 48.38 188 ASN A C 1
ATOM 1460 O O . ASN A 1 188 ? 4.664 12.110 -16.250 1.00 48.38 188 ASN A O 1
ATOM 1464 N N . ILE A 1 189 ? 5.020 9.967 -16.825 1.00 51.81 189 ILE A N 1
ATOM 1465 C CA . ILE A 1 189 ? 5.886 9.618 -15.693 1.00 51.81 189 ILE A CA 1
ATOM 1466 C C . ILE A 1 189 ? 7.248 10.294 -15.888 1.00 51.81 189 ILE A C 1
ATOM 1468 O O . ILE A 1 189 ? 8.024 9.902 -16.754 1.00 51.81 189 ILE A O 1
ATOM 1472 N N . SER A 1 190 ? 7.546 11.308 -15.075 1.00 47.31 190 SER A N 1
ATOM 1473 C CA . SER A 1 190 ? 8.836 11.996 -15.071 1.00 47.31 190 SER A CA 1
ATOM 1474 C C . SER A 1 190 ? 9.436 11.928 -13.657 1.00 47.31 190 SER A C 1
ATOM 1476 O O . SER A 1 190 ? 8.826 12.462 -12.722 1.00 47.31 190 SER A O 1
ATOM 1478 N N . PRO A 1 191 ? 10.593 11.268 -13.453 1.00 51.78 191 PRO A N 1
ATOM 1479 C CA . PRO A 1 191 ? 11.231 11.149 -12.147 1.00 51.78 191 PRO A CA 1
ATOM 1480 C C . PRO A 1 191 ? 11.919 12.479 -11.817 1.00 51.78 191 PRO A C 1
ATOM 1482 O O . PRO A 1 191 ? 13.037 12.748 -12.232 1.00 51.78 191 PRO A O 1
ATOM 1485 N N . ARG A 1 192 ? 11.175 13.362 -11.144 1.00 49.72 192 ARG A N 1
ATOM 1486 C CA . ARG A 1 192 ? 11.641 14.609 -10.511 1.00 49.72 192 ARG A CA 1
ATOM 1487 C C . ARG A 1 192 ? 12.698 15.392 -11.323 1.00 49.72 192 ARG A C 1
ATOM 1489 O O . ARG A 1 192 ? 13.864 15.477 -10.954 1.00 49.72 192 ARG A O 1
ATOM 1496 N N . GLY A 1 193 ? 12.253 16.054 -12.395 1.00 44.47 193 GLY A N 1
ATOM 1497 C CA . GLY A 1 193 ? 13.023 17.121 -13.042 1.00 44.47 193 GLY A CA 1
ATOM 1498 C C . GLY A 1 193 ? 13.338 18.262 -12.061 1.00 44.47 193 GLY A C 1
ATOM 1499 O O . GLY A 1 193 ? 12.463 18.726 -11.330 1.00 44.47 193 GLY A O 1
ATOM 1500 N N . LEU A 1 194 ? 14.599 18.692 -12.054 1.00 43.53 194 LEU A N 1
ATOM 1501 C CA . LEU A 1 194 ? 15.259 19.639 -11.139 1.00 43.53 194 LEU A CA 1
ATOM 1502 C C . LEU A 1 194 ? 14.714 21.090 -11.124 1.00 43.53 194 LEU A C 1
ATOM 1504 O O . LEU A 1 194 ? 15.397 21.982 -10.630 1.00 43.53 194 LEU A O 1
ATOM 1508 N N . THR A 1 195 ? 13.514 21.368 -11.638 1.00 41.72 195 THR A N 1
ATOM 1509 C CA . THR A 1 195 ? 13.015 22.752 -11.811 1.00 41.72 195 THR A CA 1
ATOM 1510 C C . THR A 1 195 ? 11.626 23.037 -11.251 1.00 41.72 195 THR A C 1
ATOM 1512 O O . THR A 1 195 ? 11.178 24.178 -11.298 1.00 41.72 195 THR A O 1
ATOM 1515 N N . SER A 1 196 ? 10.953 22.061 -10.653 1.00 42.22 196 SER A N 1
ATOM 1516 C CA . SER A 1 196 ? 9.669 22.292 -9.986 1.00 42.22 196 SER A CA 1
ATOM 1517 C C . SER A 1 196 ? 9.798 21.898 -8.525 1.00 42.22 196 SER A C 1
ATOM 1519 O O . SER A 1 196 ? 10.113 20.742 -8.231 1.00 42.22 196 SER A O 1
ATOM 1521 N N . GLY A 1 197 ? 9.577 22.861 -7.628 1.00 45.28 197 GLY A N 1
ATOM 1522 C CA . GLY A 1 19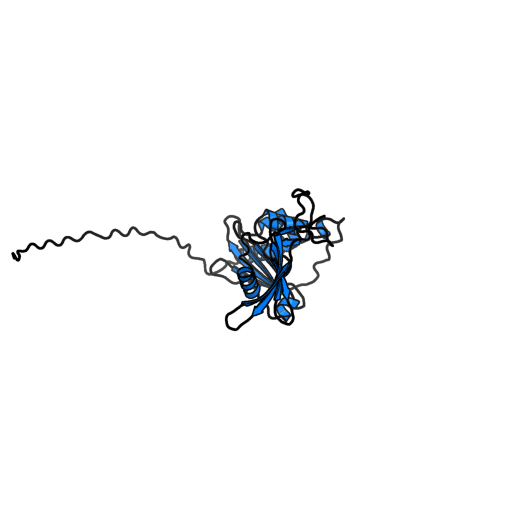7 ? 9.432 22.616 -6.197 1.00 45.28 197 GLY A CA 1
ATOM 1523 C C . GLY A 1 197 ? 8.303 21.617 -5.878 1.00 45.28 197 GLY A C 1
ATOM 1524 O O . GLY A 1 197 ? 7.701 21.042 -6.785 1.00 45.28 197 GLY A O 1
ATOM 1525 N N . PRO A 1 198 ? 8.000 21.394 -4.591 1.00 49.81 198 PRO A N 1
ATOM 1526 C CA . PRO A 1 198 ? 7.002 20.414 -4.142 1.00 49.81 198 PRO A CA 1
ATOM 1527 C C . PRO A 1 198 ? 5.561 20.646 -4.642 1.00 49.81 198 PRO A C 1
ATOM 1529 O O . PRO A 1 198 ? 4.699 19.810 -4.394 1.00 49.81 198 PRO A O 1
ATOM 1532 N N . ASP A 1 199 ? 5.271 21.727 -5.366 1.00 58.06 199 ASP A N 1
ATOM 1533 C CA . ASP A 1 199 ? 3.901 22.183 -5.555 1.00 58.06 199 ASP A CA 1
ATOM 1534 C C . ASP A 1 199 ? 3.264 21.741 -6.887 1.00 58.06 199 ASP A C 1
ATOM 1536 O O . ASP A 1 199 ? 3.737 22.054 -7.980 1.00 58.06 199 ASP A O 1
ATOM 1540 N N . HIS A 1 200 ? 2.129 21.043 -6.736 1.00 55.88 200 HIS A N 1
ATOM 1541 C CA . HIS A 1 200 ? 1.029 20.792 -7.688 1.00 55.88 200 HIS A CA 1
ATOM 1542 C C . HIS A 1 200 ? 0.984 19.478 -8.484 1.00 55.88 200 HIS A C 1
ATOM 1544 O O . HIS A 1 200 ? -0.044 19.218 -9.107 1.00 55.88 200 HIS A O 1
ATOM 1550 N N . ARG A 1 201 ? 2.000 18.605 -8.456 1.00 65.31 201 ARG A N 1
ATOM 1551 C CA . ARG A 1 201 ? 1.911 17.326 -9.194 1.00 65.31 201 ARG A CA 1
ATOM 1552 C C . ARG A 1 201 ? 1.235 16.217 -8.372 1.00 65.31 201 ARG A C 1
ATOM 1554 O O . ARG A 1 201 ? 1.634 15.996 -7.229 1.00 65.31 201 ARG A O 1
ATOM 1561 N N . PRO A 1 202 ? 0.283 15.455 -8.945 1.00 72.50 202 PRO A N 1
ATOM 1562 C CA . PRO A 1 202 ? -0.332 14.317 -8.266 1.00 72.50 202 PRO A CA 1
ATOM 1563 C C . PRO A 1 202 ? 0.698 13.255 -7.851 1.00 72.50 202 PRO A C 1
ATOM 1565 O O . PRO A 1 202 ? 1.474 12.775 -8.680 1.00 72.50 202 PRO A O 1
ATOM 1568 N N . PHE A 1 203 ? 0.681 12.841 -6.580 1.00 82.69 203 PHE A N 1
ATOM 1569 C CA . PHE A 1 203 ? 1.379 11.640 -6.109 1.00 82.69 203 PHE A CA 1
ATOM 1570 C C . PHE A 1 203 ? 0.935 10.408 -6.916 1.00 82.69 203 PHE A C 1
ATOM 1572 O O . PHE A 1 203 ? -0.255 10.170 -7.106 1.00 82.69 203 PHE A O 1
ATOM 1579 N N . ARG A 1 204 ? 1.871 9.585 -7.389 1.00 79.69 204 ARG A N 1
ATOM 1580 C CA . ARG A 1 204 ? 1.589 8.388 -8.203 1.00 79.69 204 ARG A CA 1
ATOM 1581 C C . ARG A 1 204 ? 1.873 7.106 -7.445 1.00 79.69 204 ARG A C 1
ATOM 1583 O O . ARG A 1 204 ? 0.980 6.275 -7.336 1.00 79.69 204 ARG A O 1
ATOM 1590 N N . THR A 1 205 ? 3.066 6.952 -6.889 1.00 82.69 205 THR A N 1
ATOM 1591 C CA . THR A 1 205 ? 3.460 5.745 -6.148 1.00 82.69 205 THR A CA 1
ATOM 1592 C C . THR A 1 205 ? 4.615 6.049 -5.199 1.00 82.69 205 THR A C 1
ATOM 1594 O O . THR A 1 205 ? 5.426 6.932 -5.483 1.00 82.69 205 THR A O 1
ATOM 1597 N N . SER A 1 206 ? 4.701 5.317 -4.086 1.00 83.38 206 SER A N 1
ATOM 1598 C CA . SER A 1 206 ? 5.849 5.343 -3.181 1.00 83.38 206 SER A CA 1
ATOM 1599 C C . SER A 1 206 ? 6.779 4.180 -3.500 1.00 83.38 206 SER A C 1
ATOM 1601 O O . SER A 1 206 ? 6.466 3.025 -3.218 1.00 83.38 206 SER A O 1
ATOM 1603 N N . GLY A 1 207 ? 7.916 4.495 -4.115 1.00 83.69 207 GLY A N 1
ATOM 1604 C CA . GLY A 1 207 ? 9.050 3.588 -4.238 1.00 83.69 207 GLY A CA 1
ATOM 1605 C C . GLY A 1 207 ? 8.908 2.485 -5.288 1.00 83.69 207 GLY A C 1
ATOM 1606 O O . GLY A 1 207 ? 9.498 2.592 -6.362 1.00 83.69 207 GLY A O 1
ATOM 1607 N N . LEU A 1 208 ? 8.133 1.439 -4.990 1.00 89.19 208 LEU A N 1
ATOM 1608 C CA . LEU A 1 208 ? 8.015 0.223 -5.801 1.00 89.19 208 LEU A CA 1
ATOM 1609 C C . LEU A 1 208 ? 6.566 -0.038 -6.223 1.00 89.19 208 LEU A C 1
ATOM 1611 O O . LEU A 1 208 ? 5.691 -0.310 -5.398 1.00 89.19 208 LEU A O 1
ATOM 1615 N N . ARG A 1 209 ? 6.329 -0.032 -7.537 1.00 91.69 209 ARG A N 1
ATOM 1616 C CA . ARG A 1 209 ? 5.082 -0.514 -8.135 1.00 91.69 209 ARG A CA 1
ATOM 1617 C C . ARG A 1 209 ? 5.217 -1.993 -8.474 1.00 91.69 209 ARG A C 1
ATOM 1619 O O . ARG A 1 209 ? 6.146 -2.385 -9.170 1.00 91.69 209 ARG A O 1
ATOM 1626 N N . LEU A 1 210 ? 4.248 -2.792 -8.047 1.00 94.00 210 LEU A N 1
ATOM 1627 C CA . LEU A 1 210 ? 4.143 -4.219 -8.326 1.00 94.00 210 LEU A CA 1
ATOM 1628 C C . LEU A 1 210 ? 2.954 -4.501 -9.243 1.00 94.00 210 LEU A C 1
ATOM 1630 O O . LEU A 1 210 ? 1.920 -3.838 -9.176 1.00 94.00 210 LEU A O 1
ATOM 1634 N N . THR A 1 211 ? 3.091 -5.472 -10.140 1.00 95.31 211 THR A N 1
ATOM 1635 C CA . THR A 1 211 ? 2.020 -5.898 -11.050 1.00 95.31 211 THR A CA 1
ATOM 1636 C C . THR A 1 211 ? 2.082 -7.416 -11.239 1.00 95.31 211 THR A C 1
ATOM 1638 O O . THR A 1 211 ? 3.141 -7.923 -11.617 1.00 95.31 211 THR A O 1
ATOM 1641 N N . PRO A 1 212 ? 0.990 -8.163 -10.976 1.00 95.94 212 PRO A N 1
ATOM 1642 C CA . PRO A 1 212 ? 0.944 -9.597 -11.255 1.00 95.94 212 PRO A CA 1
ATOM 1643 C C . PRO A 1 212 ? 1.255 -9.894 -12.726 1.00 95.94 212 PRO A C 1
ATOM 1645 O O . PRO A 1 212 ? 0.791 -9.183 -13.618 1.00 95.94 212 PRO A O 1
ATOM 1648 N N . ALA A 1 213 ? 2.017 -10.953 -12.982 1.00 95.81 213 ALA A N 1
ATOM 1649 C CA . ALA A 1 213 ? 2.378 -11.419 -14.316 1.00 95.81 213 ALA A CA 1
ATOM 1650 C C . ALA A 1 213 ? 2.281 -12.956 -14.386 1.00 95.81 213 ALA A C 1
ATOM 1652 O O . ALA A 1 213 ? 2.394 -13.617 -13.355 1.00 95.81 213 ALA A O 1
ATOM 1653 N N . PRO A 1 214 ? 2.121 -13.566 -15.578 1.00 94.00 214 PRO A N 1
ATOM 1654 C CA . PRO A 1 214 ? 1.976 -15.023 -15.697 1.00 94.00 214 PRO A CA 1
ATOM 1655 C C . PRO A 1 214 ? 3.115 -15.835 -15.062 1.00 94.00 214 PRO A C 1
ATOM 1657 O O . PRO A 1 214 ? 2.899 -16.936 -14.571 1.00 94.00 214 PRO A O 1
ATOM 1660 N N . GLU A 1 215 ? 4.331 -15.291 -15.072 1.00 93.62 215 GLU A N 1
ATOM 1661 C CA . GLU A 1 215 ? 5.535 -15.942 -14.547 1.00 93.62 215 GLU A CA 1
ATOM 1662 C C . GLU A 1 215 ? 5.927 -15.490 -13.130 1.00 93.62 215 GLU A C 1
ATOM 1664 O O . GLU A 1 215 ? 6.914 -15.995 -12.597 1.00 93.62 215 GLU A O 1
ATOM 1669 N N . GLY A 1 216 ? 5.195 -14.548 -12.518 1.00 96.56 216 GLY A N 1
ATOM 1670 C CA . GLY A 1 216 ? 5.544 -13.981 -11.215 1.00 96.56 216 GLY A CA 1
ATOM 1671 C C . GLY A 1 216 ? 4.954 -12.590 -10.968 1.00 96.56 216 GLY A C 1
ATOM 1672 O O . GLY A 1 216 ? 3.779 -12.340 -11.220 1.00 96.56 216 GLY A O 1
ATOM 1673 N N . VAL A 1 217 ? 5.768 -11.666 -10.461 1.00 97.94 217 VAL A N 1
ATOM 1674 C CA . VAL A 1 217 ? 5.375 -10.271 -10.206 1.00 97.94 217 VAL A CA 1
ATOM 1675 C C . VAL A 1 217 ? 6.394 -9.347 -10.854 1.00 97.94 217 VAL A C 1
ATOM 1677 O O . VAL A 1 217 ? 7.588 -9.472 -10.601 1.00 97.94 217 VAL A O 1
ATOM 1680 N N . ARG A 1 218 ? 5.936 -8.413 -11.688 1.00 97.38 218 ARG A N 1
ATOM 1681 C CA . ARG A 1 218 ? 6.785 -7.361 -12.257 1.00 97.38 218 ARG A CA 1
ATOM 1682 C C . ARG A 1 218 ? 6.895 -6.204 -11.267 1.00 97.38 218 ARG A C 1
ATOM 1684 O O . ARG A 1 218 ? 5.882 -5.782 -10.708 1.00 97.38 218 ARG A O 1
ATOM 1691 N N . GLY A 1 219 ? 8.111 -5.715 -11.058 1.00 94.44 219 GLY A N 1
ATOM 1692 C CA . GLY A 1 219 ? 8.428 -4.541 -10.255 1.00 94.44 219 GLY A CA 1
ATOM 1693 C C . GLY A 1 219 ? 8.918 -3.389 -11.113 1.00 94.44 219 GLY A C 1
ATOM 1694 O O . GLY A 1 219 ? 9.695 -3.605 -12.036 1.00 94.44 219 GLY A O 1
ATOM 1695 N N . LEU A 1 220 ? 8.495 -2.174 -10.782 1.00 91.75 220 LEU A N 1
ATOM 1696 C CA . LEU A 1 220 ? 9.045 -0.939 -11.327 1.00 91.75 220 LEU A CA 1
ATOM 1697 C C . LEU A 1 220 ? 9.398 -0.012 -10.165 1.00 91.75 220 LEU A C 1
ATOM 1699 O O . LEU A 1 220 ? 8.503 0.423 -9.434 1.00 91.75 220 LEU A O 1
ATOM 1703 N N . ALA A 1 221 ? 10.688 0.274 -10.000 1.00 89.56 221 ALA A N 1
ATOM 1704 C CA . ALA A 1 221 ? 11.194 1.103 -8.913 1.00 89.56 221 ALA A CA 1
ATOM 1705 C C . ALA A 1 221 ? 12.136 2.185 -9.433 1.00 89.56 221 ALA A C 1
ATOM 1707 O O . ALA A 1 221 ? 13.154 1.888 -10.057 1.00 89.56 221 ALA A O 1
ATOM 1708 N N . TYR A 1 222 ? 11.811 3.445 -9.159 1.00 86.69 222 TYR A N 1
ATOM 1709 C CA . TYR A 1 222 ? 12.618 4.577 -9.607 1.00 86.69 222 TYR A CA 1
ATOM 1710 C C . TYR A 1 222 ? 13.662 4.935 -8.562 1.00 86.69 222 TYR A C 1
ATOM 1712 O O . TYR A 1 222 ? 13.368 5.050 -7.369 1.00 86.69 222 TYR A O 1
ATOM 1720 N N . LEU A 1 223 ? 14.892 5.113 -9.028 1.00 84.56 223 LEU A N 1
ATOM 1721 C CA . LEU A 1 223 ? 16.013 5.492 -8.190 1.00 84.56 223 LEU A CA 1
ATOM 1722 C C . LEU A 1 223 ? 15.998 6.996 -7.955 1.00 84.56 223 LEU A C 1
ATOM 1724 O O . LEU A 1 223 ? 15.687 7.782 -8.850 1.00 84.56 223 LEU A O 1
ATOM 1728 N N . ARG A 1 224 ? 16.381 7.387 -6.739 1.00 82.25 224 ARG A N 1
ATOM 1729 C CA . ARG A 1 224 ? 16.491 8.796 -6.360 1.00 82.25 224 ARG A CA 1
ATOM 1730 C C . ARG A 1 224 ? 17.448 9.558 -7.259 1.00 82.25 224 ARG A C 1
ATOM 1732 O O . ARG A 1 224 ? 18.327 8.984 -7.901 1.00 82.25 224 ARG A O 1
ATOM 1739 N N . THR A 1 225 ? 17.334 10.883 -7.197 1.00 80.25 225 THR A N 1
ATOM 1740 C CA . THR A 1 225 ? 18.299 11.818 -7.795 1.00 80.25 225 THR A CA 1
ATOM 1741 C C . THR A 1 225 ? 18.446 11.617 -9.301 1.00 80.25 225 THR A C 1
ATOM 1743 O O . THR A 1 225 ? 19.549 11.706 -9.829 1.00 80.25 225 THR A O 1
ATOM 1746 N N . ASN A 1 226 ? 17.326 11.336 -9.981 1.00 76.75 226 ASN A N 1
ATOM 1747 C CA . ASN A 1 226 ? 17.304 11.006 -11.406 1.00 76.75 226 ASN A CA 1
ATOM 1748 C C . ASN A 1 226 ? 18.246 9.832 -11.732 1.00 76.75 226 ASN A C 1
ATOM 1750 O O . ASN A 1 226 ? 18.988 9.870 -12.705 1.00 76.75 226 ASN A O 1
ATOM 1754 N N . GLY A 1 227 ? 18.256 8.800 -10.886 1.00 83.44 227 GLY A N 1
ATOM 1755 C CA . GLY A 1 227 ? 19.152 7.654 -11.022 1.00 83.44 227 GLY A CA 1
ATOM 1756 C C . GLY A 1 227 ? 18.682 6.608 -12.031 1.00 83.44 227 GLY A C 1
ATOM 1757 O O . GLY A 1 227 ? 19.275 5.542 -12.074 1.00 83.44 227 GLY A O 1
ATOM 1758 N N . GLY A 1 228 ? 17.616 6.859 -12.798 1.00 86.88 228 GLY A N 1
ATOM 1759 C CA . GLY A 1 228 ? 16.972 5.853 -13.645 1.00 86.88 228 GLY A CA 1
ATOM 1760 C C . GLY A 1 228 ? 15.978 4.986 -12.868 1.00 86.88 228 GLY A C 1
ATOM 1761 O O . GLY A 1 228 ? 15.405 5.425 -11.866 1.00 86.88 228 GLY A O 1
ATOM 1762 N N . HIS A 1 229 ? 15.756 3.751 -13.316 1.00 90.44 229 HIS A N 1
ATOM 1763 C CA . HIS A 1 229 ? 14.845 2.816 -12.653 1.00 90.44 229 HIS A CA 1
ATOM 1764 C C . HIS A 1 229 ? 15.255 1.352 -12.822 1.00 90.44 229 HIS A C 1
ATOM 1766 O O . HIS A 1 229 ? 15.990 0.990 -13.740 1.00 90.44 229 HIS A O 1
ATOM 1772 N N . TYR A 1 230 ? 14.769 0.508 -11.913 1.00 93.31 230 TYR A N 1
ATOM 1773 C CA . TYR A 1 230 ? 14.805 -0.942 -12.053 1.00 93.31 230 TYR A CA 1
ATOM 1774 C C . TYR A 1 230 ? 13.464 -1.463 -12.556 1.00 93.31 230 TYR A C 1
ATOM 1776 O O . TYR A 1 230 ? 12.407 -1.086 -12.044 1.00 93.31 230 TYR A O 1
ATOM 1784 N N . GLU A 1 231 ? 13.536 -2.370 -13.521 1.00 95.06 231 GLU A N 1
ATOM 1785 C CA . GLU A 1 231 ? 12.447 -3.249 -13.924 1.00 95.06 231 GLU A CA 1
ATOM 1786 C C . GLU A 1 231 ? 12.800 -4.665 -13.475 1.00 95.06 231 GLU A C 1
ATOM 1788 O O . GLU A 1 231 ? 13.710 -5.300 -14.012 1.00 95.06 231 GLU A O 1
ATOM 1793 N N . ASP A 1 232 ? 12.098 -5.147 -12.456 1.00 96.75 232 ASP A N 1
ATOM 1794 C CA . ASP A 1 232 ? 12.355 -6.447 -11.849 1.00 96.75 232 ASP A CA 1
ATOM 1795 C C . ASP A 1 232 ? 11.281 -7.460 -12.253 1.00 96.75 232 ASP A C 1
ATOM 1797 O O . ASP A 1 232 ? 10.104 -7.132 -12.427 1.00 96.75 232 ASP A O 1
ATOM 1801 N N . LEU A 1 233 ? 11.670 -8.728 -12.332 1.00 98.00 233 LEU A N 1
ATOM 1802 C CA . LEU A 1 233 ? 10.751 -9.855 -12.276 1.00 98.00 233 LEU A CA 1
ATOM 1803 C C . LEU A 1 233 ? 11.033 -10.662 -11.014 1.00 98.00 233 LEU A C 1
ATOM 1805 O O . LEU A 1 233 ? 12.090 -11.282 -10.885 1.00 98.00 233 LEU A O 1
ATOM 1809 N N . TYR A 1 234 ? 10.060 -10.711 -10.113 1.00 98.06 234 TYR A N 1
ATOM 1810 C CA . TYR A 1 234 ? 10.097 -11.549 -8.923 1.00 98.06 234 TYR A CA 1
ATOM 1811 C C . TYR A 1 234 ? 9.369 -12.863 -9.177 1.00 98.06 234 TYR A C 1
ATOM 1813 O O . TYR A 1 234 ? 8.282 -12.880 -9.755 1.00 98.06 234 TYR A O 1
ATOM 1821 N N . VAL A 1 235 ? 9.935 -13.964 -8.693 1.00 98.12 235 VAL A N 1
ATOM 1822 C CA . VAL A 1 235 ? 9.315 -15.293 -8.750 1.00 98.12 235 VAL A CA 1
ATOM 1823 C C . VAL A 1 235 ? 9.348 -15.955 -7.383 1.00 98.12 235 VAL A C 1
ATOM 1825 O O . VAL A 1 235 ? 10.304 -15.788 -6.621 1.00 98.12 235 VAL A O 1
ATOM 1828 N N . LYS A 1 236 ? 8.301 -16.717 -7.066 1.00 97.25 236 LYS A N 1
ATOM 1829 C CA . LYS A 1 236 ? 8.210 -17.464 -5.812 1.00 97.25 236 LYS A CA 1
ATOM 1830 C C . LYS A 1 236 ? 8.872 -18.829 -5.988 1.00 97.25 236 LYS A C 1
ATOM 1832 O O . LYS A 1 236 ? 8.450 -19.616 -6.831 1.00 97.25 236 LYS A O 1
ATOM 1837 N N . THR A 1 237 ? 9.914 -19.110 -5.209 1.00 97.00 237 THR A N 1
ATOM 1838 C CA . THR A 1 237 ? 10.583 -20.419 -5.165 1.00 97.00 237 THR A CA 1
ATOM 1839 C C . THR A 1 237 ? 10.234 -21.146 -3.860 1.00 97.00 237 THR A C 1
ATOM 1841 O O . THR A 1 237 ? 9.653 -20.541 -2.953 1.00 97.00 237 THR A O 1
ATOM 1844 N N . PRO A 1 238 ? 10.616 -22.428 -3.690 1.00 97.12 238 PRO A N 1
ATOM 1845 C CA . PRO A 1 238 ? 10.469 -23.111 -2.403 1.00 97.12 238 PRO A CA 1
ATOM 1846 C C . PRO A 1 238 ? 11.217 -22.431 -1.241 1.00 97.12 238 PRO A C 1
ATOM 1848 O O . PRO A 1 238 ? 10.911 -22.695 -0.084 1.00 97.12 238 PRO A O 1
ATOM 1851 N N . GLN A 1 239 ? 12.190 -21.559 -1.528 1.00 95.62 239 GLN A N 1
ATOM 1852 C CA . GLN A 1 239 ? 12.960 -20.796 -0.539 1.00 95.62 239 GLN A CA 1
ATOM 1853 C C . GLN A 1 239 ? 12.440 -19.354 -0.356 1.00 95.62 239 GLN A C 1
ATOM 1855 O O . GLN A 1 239 ? 13.147 -18.517 0.216 1.00 95.62 239 GLN A O 1
ATOM 1860 N N . GLY A 1 240 ? 11.239 -19.055 -0.858 1.00 96.38 240 GLY A N 1
ATOM 1861 C CA . GLY A 1 240 ? 10.606 -17.735 -0.822 1.00 96.38 240 GLY A CA 1
ATOM 1862 C C . GLY A 1 240 ? 10.746 -16.962 -2.134 1.00 96.38 240 GLY A C 1
ATOM 1863 O O . GLY A 1 240 ? 11.168 -17.502 -3.158 1.00 96.38 240 GLY A O 1
ATOM 1864 N N . TRP A 1 241 ? 10.380 -15.682 -2.117 1.00 97.62 241 TRP A N 1
ATOM 1865 C CA . TRP A 1 241 ? 10.517 -14.813 -3.287 1.00 97.62 241 TRP A CA 1
ATOM 1866 C C . TRP A 1 241 ? 11.984 -14.586 -3.670 1.00 97.62 241 TRP A C 1
ATOM 1868 O O . TRP A 1 241 ? 12.872 -14.545 -2.815 1.00 97.62 241 TRP A O 1
ATOM 1878 N N . ARG A 1 242 ? 12.257 -14.457 -4.970 1.00 97.38 242 ARG A N 1
ATOM 1879 C CA . ARG A 1 242 ? 13.578 -14.141 -5.531 1.00 97.38 242 ARG A CA 1
ATOM 1880 C C . ARG A 1 242 ? 13.434 -13.195 -6.713 1.00 97.38 242 ARG A C 1
ATOM 1882 O O . ARG A 1 242 ? 12.443 -13.261 -7.435 1.00 97.38 242 ARG A O 1
ATOM 1889 N N . ILE A 1 243 ? 14.452 -12.369 -6.939 1.00 96.88 243 ILE A N 1
ATOM 1890 C CA . ILE A 1 243 ? 14.609 -11.620 -8.189 1.00 96.88 243 ILE A CA 1
ATOM 1891 C C . ILE A 1 243 ? 15.098 -12.611 -9.251 1.00 96.88 243 ILE A C 1
ATOM 1893 O O . ILE A 1 243 ? 16.193 -13.158 -9.126 1.00 96.88 243 ILE A O 1
ATOM 1897 N N . LYS A 1 244 ? 14.270 -12.882 -10.261 1.00 97.56 244 LYS A N 1
ATOM 1898 C CA . LYS A 1 244 ? 14.623 -13.700 -11.432 1.00 97.56 244 LYS A CA 1
ATOM 1899 C C . LYS A 1 244 ? 15.348 -12.869 -12.484 1.00 97.56 244 LYS A C 1
ATOM 1901 O O . LYS A 1 244 ? 16.288 -13.354 -13.101 1.00 97.56 244 LYS A O 1
ATOM 1906 N N . GLU A 1 245 ? 14.907 -11.633 -12.676 1.00 97.56 245 GLU A N 1
ATOM 1907 C CA . GLU A 1 245 ? 15.462 -10.690 -13.643 1.00 97.56 245 GLU A CA 1
ATOM 1908 C C . GLU A 1 245 ? 15.462 -9.295 -13.020 1.00 97.56 245 GLU A C 1
ATOM 1910 O O . GLU A 1 245 ? 14.510 -8.941 -12.324 1.00 97.56 245 GLU A O 1
ATOM 1915 N N . ARG A 1 246 ? 16.522 -8.525 -13.271 1.00 96.75 246 ARG A N 1
ATOM 1916 C CA . ARG A 1 246 ? 16.612 -7.100 -12.953 1.00 96.75 246 ARG A CA 1
ATOM 1917 C C . ARG A 1 246 ? 17.223 -6.384 -14.141 1.00 96.75 246 ARG A C 1
ATOM 1919 O O . ARG A 1 246 ? 18.382 -6.627 -14.478 1.00 96.75 246 ARG A O 1
ATOM 1926 N N . VAL A 1 247 ? 16.456 -5.489 -14.743 1.00 96.56 247 VAL A N 1
ATOM 1927 C CA . VAL A 1 247 ? 16.923 -4.586 -15.790 1.00 96.56 247 VAL A CA 1
ATOM 1928 C C . VAL A 1 247 ? 17.088 -3.208 -15.175 1.00 96.56 247 VAL A C 1
ATOM 1930 O O . VAL A 1 247 ? 16.156 -2.658 -14.598 1.00 96.56 247 VAL A O 1
ATOM 1933 N N . TYR A 1 248 ? 18.289 -2.651 -15.282 1.00 94.25 248 TYR A N 1
ATOM 1934 C CA . TYR A 1 248 ? 18.523 -1.248 -14.972 1.00 94.25 248 TYR A CA 1
ATOM 1935 C C . TYR A 1 248 ? 18.332 -0.416 -16.234 1.00 94.25 248 TYR A C 1
ATOM 1937 O O . TYR A 1 248 ? 18.998 -0.656 -17.243 1.00 94.25 248 TYR A O 1
ATOM 1945 N N . VAL A 1 249 ? 17.457 0.577 -16.155 1.00 91.69 249 VAL A N 1
ATOM 1946 C CA . VAL A 1 249 ? 17.250 1.564 -17.207 1.00 91.69 249 VAL A CA 1
ATOM 1947 C C . VAL A 1 249 ? 17.832 2.884 -16.723 1.00 91.69 249 VAL A C 1
ATOM 1949 O O . VAL A 1 249 ? 17.360 3.466 -15.747 1.00 91.69 249 VAL A O 1
ATOM 1952 N N . ALA A 1 250 ? 18.891 3.337 -17.394 1.00 89.38 250 ALA A N 1
ATOM 1953 C CA . ALA A 1 250 ? 19.528 4.613 -17.099 1.00 89.38 250 ALA A CA 1
ATOM 1954 C C . ALA A 1 250 ? 18.548 5.783 -17.323 1.00 89.38 250 ALA A C 1
ATOM 1956 O O . ALA A 1 250 ? 17.680 5.690 -18.196 1.00 89.38 250 ALA A O 1
ATOM 1957 N N . PRO A 1 251 ? 18.681 6.889 -16.569 1.00 85.00 251 PRO A N 1
ATOM 1958 C CA . PRO A 1 251 ? 17.864 8.075 -16.796 1.00 85.00 251 PRO A CA 1
ATOM 1959 C C . PRO A 1 251 ? 18.086 8.585 -18.223 1.00 85.00 251 PRO A C 1
ATOM 1961 O O . PRO A 1 251 ? 19.216 8.622 -18.713 1.00 85.00 251 PRO A O 1
ATOM 1964 N N . THR A 1 252 ? 17.018 8.994 -18.901 1.00 74.56 252 THR A N 1
ATOM 1965 C CA . THR A 1 252 ? 17.138 9.647 -20.204 1.00 74.56 252 THR A CA 1
ATOM 1966 C C . THR A 1 252 ? 17.882 10.968 -20.011 1.00 74.56 252 THR A C 1
ATOM 1968 O O . THR A 1 252 ? 17.425 11.824 -19.251 1.00 74.56 252 THR A O 1
ATOM 1971 N N . GLU A 1 253 ? 19.030 11.148 -20.672 1.00 56.91 253 GLU A N 1
ATOM 1972 C CA . GLU A 1 253 ? 19.704 12.448 -20.690 1.00 56.91 253 GLU A CA 1
ATOM 1973 C C . GLU A 1 253 ? 18.752 13.481 -21.300 1.00 56.91 253 GLU A C 1
ATOM 1975 O O . GLU A 1 253 ? 18.361 13.384 -22.467 1.00 56.91 253 GLU A O 1
ATOM 1980 N N . VAL A 1 254 ? 18.355 14.464 -20.493 1.00 56.28 254 VAL A N 1
ATOM 1981 C CA . VAL A 1 254 ? 17.684 15.659 -20.996 1.00 56.28 254 VAL A CA 1
ATOM 1982 C C . VAL A 1 254 ? 18.754 16.449 -21.748 1.00 56.28 254 VAL A C 1
ATOM 1984 O O . VAL A 1 254 ? 19.629 17.042 -21.119 1.00 56.28 254 VAL A O 1
ATOM 1987 N N . LYS A 1 255 ? 18.734 16.370 -23.082 1.00 36.75 255 LYS A N 1
ATOM 1988 C CA . LYS A 1 255 ? 19.528 17.249 -23.948 1.00 36.75 255 LYS A CA 1
ATOM 1989 C C . LYS A 1 255 ? 19.046 18.690 -23.860 1.00 36.75 255 LYS A C 1
ATOM 1991 O O . LYS A 1 255 ? 17.812 18.884 -23.787 1.00 36.75 255 LYS A O 1
#

pLDDT: mean 80.55, std 19.12, range [36.25, 98.19]